Protein AF-A0A947R5R8-F1 (afdb_monomer)

Secondary structure (DSSP, 8-state):
--------S----------EEEE--SSTTTTTS-TTPEEEEE--SSPPP-TT-EEEEE-TTT--EEEEEEEEEETTEEEEE-TT-SSPPSS-B-GGGEEEEEEEEEETTEEEE---HHHHHHHHHHHHHHHHHHHHHHHHHHHHHHHHHTSTTHHHH-TT---EEEEEEEETTEEEEEEEETTEEEEEE-TT-SS-EE-TTGGGT--GGGSTT----

Structure (mmCIF, N/CA/C/O backbone):
data_AF-A0A947R5R8-F1
#
_entry.id   AF-A0A947R5R8-F1
#
loop_
_atom_site.group_PDB
_atom_site.id
_atom_site.type_symbol
_atom_site.label_atom_id
_atom_site.label_alt_id
_atom_site.label_comp_id
_atom_site.label_asym_id
_atom_site.label_entity_id
_atom_site.label_seq_id
_atom_site.pdbx_PDB_ins_code
_atom_site.Cartn_x
_atom_site.Cartn_y
_atom_site.Cartn_z
_atom_site.occupancy
_atom_site.B_iso_or_equiv
_atom_site.auth_seq_id
_atom_site.auth_comp_id
_atom_site.auth_asym_id
_atom_site.auth_atom_id
_atom_site.pdbx_PDB_model_num
ATOM 1 N N . MET A 1 1 ? 18.779 22.473 59.133 1.00 39.47 1 MET A N 1
ATOM 2 C CA . MET A 1 1 ? 18.239 21.284 58.443 1.00 39.47 1 MET A CA 1
ATOM 3 C C . MET A 1 1 ? 16.919 21.655 57.781 1.00 39.47 1 MET A C 1
ATOM 5 O O . MET A 1 1 ? 15.957 21.860 58.508 1.00 39.47 1 MET A O 1
ATOM 9 N N . PRO A 1 2 ? 16.877 21.815 56.447 1.00 35.62 2 PRO A N 1
ATOM 10 C CA . PRO A 1 2 ? 15.641 21.990 55.691 1.00 35.62 2 PRO A CA 1
ATOM 11 C C . PRO A 1 2 ? 15.306 20.754 54.829 1.00 35.62 2 PRO A C 1
ATOM 13 O O . PRO A 1 2 ? 16.112 20.302 54.019 1.00 35.62 2 PRO A O 1
ATOM 16 N N . SER A 1 3 ? 14.108 20.226 55.080 1.00 37.47 3 SER A N 1
ATOM 17 C CA . SER A 1 3 ? 13.148 19.551 54.187 1.00 37.47 3 SER A CA 1
ATOM 18 C C . SER A 1 3 ? 13.591 19.150 52.766 1.00 37.47 3 SER A C 1
ATOM 20 O O . SER A 1 3 ? 13.620 19.949 51.831 1.00 37.47 3 SER A O 1
ATOM 22 N N . ALA A 1 4 ? 13.791 17.842 52.590 1.00 45.88 4 ALA A N 1
ATOM 23 C CA . ALA A 1 4 ? 13.929 17.152 51.311 1.00 45.88 4 ALA A CA 1
ATOM 24 C C . ALA A 1 4 ? 12.550 16.809 50.708 1.00 45.88 4 ALA A C 1
ATOM 26 O O . ALA A 1 4 ? 12.197 15.644 50.585 1.00 45.88 4 ALA A O 1
ATOM 27 N N . ASP A 1 5 ? 11.778 17.830 50.331 1.00 47.09 5 ASP A N 1
ATOM 28 C CA . ASP A 1 5 ? 10.460 17.671 49.696 1.00 47.09 5 ASP A CA 1
ATOM 29 C C . ASP A 1 5 ? 10.394 18.483 48.397 1.00 47.09 5 ASP A C 1
ATOM 31 O O . ASP A 1 5 ? 9.736 19.518 48.292 1.00 47.09 5 ASP A O 1
ATOM 35 N N . LYS A 1 6 ? 11.162 18.056 47.385 1.00 45.41 6 LYS A N 1
ATOM 36 C CA . LYS A 1 6 ? 10.979 18.519 45.997 1.00 45.41 6 LYS A CA 1
ATOM 37 C C . LYS A 1 6 ? 11.735 17.660 44.985 1.00 45.41 6 LYS A C 1
ATOM 39 O O . LYS A 1 6 ? 12.651 18.125 44.320 1.00 45.41 6 LYS A O 1
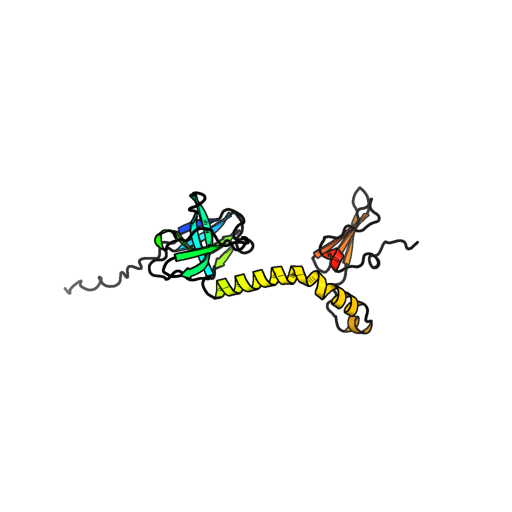ATOM 44 N N . LYS A 1 7 ? 11.359 16.390 44.848 1.00 39.59 7 LYS A N 1
ATOM 45 C CA . LYS A 1 7 ? 11.740 15.570 43.681 1.00 39.59 7 LYS A CA 1
ATOM 46 C C . LYS A 1 7 ? 10.727 14.446 43.454 1.00 39.59 7 LYS A C 1
ATOM 48 O O . LYS A 1 7 ? 11.064 13.274 43.438 1.00 39.59 7 LYS A O 1
ATOM 53 N N . MET A 1 8 ? 9.455 14.809 43.304 1.00 36.62 8 MET A N 1
ATOM 54 C CA . MET A 1 8 ? 8.412 13.844 42.945 1.00 36.62 8 MET A CA 1
ATOM 55 C C . MET A 1 8 ? 7.311 14.520 42.123 1.00 36.62 8 MET A C 1
ATOM 57 O O . MET A 1 8 ? 6.163 14.615 42.533 1.00 36.62 8 MET A O 1
ATOM 61 N N . SER A 1 9 ? 7.682 15.075 40.968 1.00 40.81 9 SER A N 1
ATOM 62 C CA . SER A 1 9 ? 6.718 15.573 39.978 1.00 40.81 9 SER A CA 1
ATOM 63 C C . SER A 1 9 ? 7.385 15.848 38.628 1.00 40.81 9 SER A C 1
ATOM 65 O O . SER A 1 9 ? 7.604 16.992 38.250 1.00 40.81 9 SER A O 1
ATOM 67 N N . SER A 1 10 ? 7.747 14.799 37.885 1.00 37.19 10 SER A N 1
ATOM 68 C CA . SER A 1 10 ? 7.799 14.842 36.406 1.00 37.19 10 SER A CA 1
ATOM 69 C C . SER A 1 10 ? 8.197 13.497 35.792 1.00 37.19 10 SER A C 1
ATOM 71 O O . SER A 1 10 ? 9.017 13.437 34.886 1.00 37.19 10 SER A O 1
ATOM 73 N N . GLU A 1 11 ? 7.575 12.400 36.219 1.00 36.12 11 GLU A N 1
ATOM 74 C CA . GLU A 1 11 ? 7.565 11.188 35.396 1.00 36.12 11 GLU A CA 1
ATOM 75 C C . GLU A 1 11 ? 6.230 11.155 34.649 1.00 36.12 11 GLU A C 1
ATOM 77 O O . GLU A 1 11 ? 5.241 10.553 35.066 1.00 36.12 11 GLU A O 1
ATOM 82 N N . LYS A 1 12 ? 6.166 11.933 33.561 1.00 36.31 12 LYS A N 1
ATOM 83 C CA . LYS A 1 12 ? 5.108 11.802 32.558 1.00 36.31 12 LYS A CA 1
ATOM 84 C C . LYS A 1 12 ? 5.242 10.401 31.964 1.00 36.31 12 LYS A C 1
ATOM 86 O O . LYS A 1 12 ? 6.106 10.163 31.128 1.00 36.31 12 LYS A O 1
ATOM 91 N N . GLN A 1 13 ? 4.387 9.486 32.411 1.00 36.16 13 GLN A N 1
ATOM 92 C CA . GLN A 1 13 ? 4.142 8.212 31.745 1.00 36.16 13 GLN A CA 1
ATOM 93 C C . GLN A 1 13 ? 3.583 8.482 30.345 1.00 36.16 13 GLN A C 1
ATOM 95 O O . GLN A 1 13 ? 2.373 8.602 30.147 1.00 36.16 13 GLN A O 1
ATOM 100 N N . ASP A 1 14 ? 4.476 8.572 29.368 1.00 43.03 14 ASP A N 1
ATOM 101 C CA . ASP A 1 14 ? 4.136 8.418 27.965 1.00 43.03 14 ASP A CA 1
ATOM 102 C C . ASP A 1 14 ? 3.821 6.928 27.770 1.00 43.03 14 ASP A C 1
ATOM 104 O O . ASP A 1 14 ? 4.712 6.085 27.654 1.00 43.03 14 ASP A O 1
ATOM 108 N N . LYS A 1 15 ? 2.535 6.560 27.838 1.00 42.81 15 LYS A N 1
ATOM 109 C CA . LYS A 1 15 ? 2.069 5.230 27.418 1.00 42.81 15 LYS A CA 1
ATOM 110 C C . LYS A 1 15 ? 2.231 5.154 25.901 1.00 42.81 15 LYS A C 1
ATOM 112 O O . LYS A 1 15 ? 1.267 5.322 25.157 1.00 42.81 15 LYS A O 1
ATOM 117 N N . GLY A 1 16 ? 3.475 4.963 25.466 1.00 48.16 16 GLY A N 1
ATOM 118 C CA . GLY A 1 16 ? 3.868 4.882 24.072 1.00 48.16 16 GLY A CA 1
ATOM 119 C C . GLY A 1 16 ? 3.024 3.838 23.355 1.00 48.16 16 GLY A C 1
ATOM 120 O O . GLY A 1 16 ? 2.909 2.695 23.799 1.00 48.16 16 GLY A O 1
ATOM 121 N N . LEU A 1 17 ? 2.393 4.262 22.263 1.00 61.84 17 LEU A N 1
ATOM 122 C CA . LEU A 1 17 ? 1.639 3.408 21.356 1.00 61.84 17 LEU A CA 1
ATOM 123 C C . LEU A 1 17 ? 2.537 2.217 20.976 1.00 61.84 17 LEU A C 1
ATOM 125 O O . LEU A 1 17 ? 3.559 2.413 20.317 1.00 61.84 17 LEU A O 1
ATOM 129 N N . GLN A 1 18 ? 2.218 1.005 21.444 1.00 75.69 18 GLN A N 1
ATOM 130 C CA . GLN A 1 18 ? 3.054 -0.163 21.159 1.00 75.69 18 GLN A CA 1
ATOM 131 C C . GLN A 1 18 ? 3.038 -0.444 19.656 1.00 75.69 18 GLN A C 1
ATOM 133 O O . GLN A 1 18 ? 2.041 -0.904 19.101 1.00 75.69 18 GLN A O 1
ATOM 138 N N . LYS A 1 19 ? 4.154 -0.128 19.002 1.00 85.88 19 LYS A N 1
ATOM 139 C CA . LYS A 1 19 ? 4.387 -0.383 17.584 1.00 85.88 19 LYS A CA 1
ATOM 140 C C . LYS A 1 19 ? 4.762 -1.847 17.411 1.00 85.88 19 LYS A C 1
ATOM 142 O O . LYS A 1 19 ? 5.639 -2.349 18.112 1.00 85.88 19 LYS A O 1
ATOM 147 N N . LYS A 1 20 ? 4.111 -2.527 16.471 1.00 92.62 20 LYS A N 1
ATOM 148 C CA . LYS A 1 20 ? 4.425 -3.913 16.112 1.00 92.62 20 LYS A CA 1
ATOM 149 C C . LYS A 1 20 ? 4.924 -3.959 14.677 1.00 92.62 20 LYS A C 1
ATOM 151 O O . LYS A 1 20 ? 4.371 -3.293 13.810 1.00 92.62 20 LYS A O 1
ATOM 156 N N . THR A 1 21 ? 5.937 -4.776 14.423 1.00 94.19 21 THR A N 1
ATOM 157 C CA . THR A 1 21 ? 6.416 -5.032 13.063 1.00 94.19 21 THR A CA 1
ATOM 158 C C . THR A 1 21 ? 5.832 -6.343 12.557 1.00 94.19 21 THR A C 1
ATOM 160 O O . THR A 1 21 ? 5.859 -7.351 13.263 1.00 94.19 21 THR A O 1
ATOM 163 N N . VAL A 1 22 ? 5.303 -6.340 11.336 1.00 94.56 22 VAL A N 1
ATOM 164 C CA . VAL A 1 22 ? 4.793 -7.534 10.652 1.00 94.56 22 VAL A CA 1
ATOM 165 C C . VAL A 1 22 ? 5.388 -7.638 9.253 1.00 94.56 22 VAL A C 1
ATOM 167 O O . VAL A 1 22 ? 5.657 -6.625 8.615 1.00 94.56 22 VAL A O 1
ATOM 170 N N . ILE A 1 23 ? 5.604 -8.861 8.773 1.00 95.00 23 ILE A N 1
ATOM 171 C CA . ILE A 1 23 ? 6.077 -9.105 7.406 1.00 95.00 23 ILE A CA 1
ATOM 172 C C . ILE A 1 23 ? 4.854 -9.260 6.512 1.00 95.00 23 ILE A C 1
ATOM 174 O O . ILE A 1 23 ? 4.005 -10.117 6.761 1.00 95.00 23 ILE A O 1
ATOM 178 N N . TYR A 1 24 ? 4.766 -8.431 5.481 1.00 93.38 24 TYR A N 1
ATOM 179 C CA . TYR A 1 24 ? 3.740 -8.541 4.461 1.00 93.38 24 TYR A CA 1
ATOM 180 C C . TYR A 1 24 ? 4.089 -9.651 3.469 1.00 93.38 24 TYR A C 1
ATOM 182 O O . TYR A 1 24 ? 5.241 -9.793 3.051 1.00 93.38 24 TYR A O 1
ATOM 190 N N . LYS A 1 25 ? 3.075 -10.437 3.100 1.00 92.19 25 LYS A N 1
ATOM 191 C CA . LYS A 1 25 ? 3.200 -11.537 2.148 1.00 92.19 25 LYS A CA 1
ATOM 192 C C . LYS A 1 25 ? 2.155 -11.416 1.046 1.00 92.19 25 LYS A C 1
ATOM 194 O O . LYS A 1 25 ? 0.977 -11.200 1.325 1.00 92.19 25 LYS A O 1
ATOM 199 N N . GLY A 1 26 ? 2.586 -11.613 -0.194 1.00 88.50 26 GLY A N 1
ATOM 200 C CA . GLY A 1 26 ? 1.717 -11.765 -1.358 1.00 88.50 26 GLY A CA 1
ATOM 201 C C . GLY A 1 26 ? 1.559 -10.523 -2.250 1.00 88.50 26 GLY A C 1
ATOM 202 O O . GLY A 1 26 ? 2.117 -9.456 -1.994 1.00 88.50 26 GLY A O 1
ATOM 203 N N . PRO A 1 27 ? 0.802 -10.645 -3.357 1.00 88.69 27 PRO A N 1
ATOM 204 C CA . PRO A 1 27 ? 0.713 -9.608 -4.387 1.00 88.69 27 PRO A CA 1
ATOM 205 C C . PRO A 1 27 ? -0.529 -8.704 -4.285 1.00 88.69 27 PRO A C 1
ATOM 207 O O . PRO A 1 27 ? -0.729 -7.871 -5.173 1.00 88.69 27 PRO A O 1
ATOM 210 N N . SER A 1 28 ? -1.394 -8.877 -3.277 1.00 88.56 28 SER A N 1
ATOM 211 C CA . SER A 1 28 ? -2.715 -8.222 -3.213 1.00 88.56 28 SER A CA 1
ATOM 212 C C . SER A 1 28 ? -2.640 -6.700 -3.095 1.00 88.56 28 SER A C 1
ATOM 214 O O . SER A 1 28 ? -3.551 -6.001 -3.531 1.00 88.56 28 SER A O 1
ATOM 216 N N . MET A 1 29 ? -1.536 -6.176 -2.569 1.00 90.06 29 MET A N 1
ATOM 217 C CA . MET A 1 29 ? -1.304 -4.748 -2.366 1.00 90.06 29 MET A CA 1
ATOM 218 C C . MET A 1 29 ? -0.315 -4.124 -3.368 1.00 90.06 29 MET A C 1
ATOM 220 O O . MET A 1 29 ? 0.159 -2.998 -3.179 1.00 90.06 29 MET A O 1
ATOM 224 N N . ASN A 1 30 ? -0.015 -4.827 -4.465 1.00 83.75 30 ASN A N 1
ATOM 225 C CA . ASN A 1 30 ? 0.726 -4.246 -5.584 1.00 83.75 30 ASN A CA 1
ATOM 226 C C . ASN A 1 30 ? -0.043 -3.054 -6.199 1.00 83.75 30 ASN A C 1
ATOM 228 O O . ASN A 1 30 ? -1.272 -3.072 -6.250 1.00 83.75 30 ASN A O 1
ATOM 232 N N . PRO A 1 31 ? 0.651 -2.024 -6.717 1.00 81.75 31 PRO A N 1
ATOM 233 C CA . PRO A 1 31 ? 2.111 -1.859 -6.789 1.00 81.75 31 PRO A CA 1
ATOM 234 C C . PRO A 1 31 ? 2.728 -1.169 -5.559 1.00 81.75 31 PRO A C 1
ATOM 236 O O . PRO A 1 31 ? 3.945 -0.987 -5.508 1.00 81.75 31 PRO A O 1
ATOM 239 N N . PHE A 1 32 ? 1.908 -0.708 -4.609 1.00 82.44 32 PHE A N 1
ATOM 240 C CA . PHE A 1 32 ? 2.364 0.138 -3.503 1.00 82.44 32 PHE A CA 1
ATOM 241 C C . PHE A 1 32 ? 3.204 -0.635 -2.485 1.00 82.44 32 PHE A C 1
ATOM 243 O O . PHE A 1 32 ? 4.116 -0.066 -1.878 1.00 82.44 32 PHE A O 1
ATOM 250 N N . PHE A 1 33 ? 2.932 -1.930 -2.356 1.00 88.62 33 PHE A N 1
ATOM 251 C CA . PHE A 1 33 ? 3.614 -2.846 -1.457 1.00 88.62 33 PHE A CA 1
ATOM 252 C C . PHE A 1 33 ? 4.062 -4.087 -2.223 1.00 88.62 33 PHE A C 1
ATOM 254 O O . PHE A 1 33 ? 3.381 -4.518 -3.149 1.00 88.62 33 PHE A O 1
ATOM 261 N N . GLN A 1 34 ? 5.224 -4.621 -1.862 1.00 87.88 34 GLN A N 1
ATOM 262 C CA . GLN A 1 34 ? 5.817 -5.810 -2.472 1.00 87.88 34 GLN A CA 1
ATOM 263 C C . GLN A 1 34 ? 5.992 -6.886 -1.417 1.00 87.88 34 GLN A C 1
ATOM 265 O O . GLN A 1 34 ? 6.089 -6.592 -0.228 1.00 87.88 34 GLN A O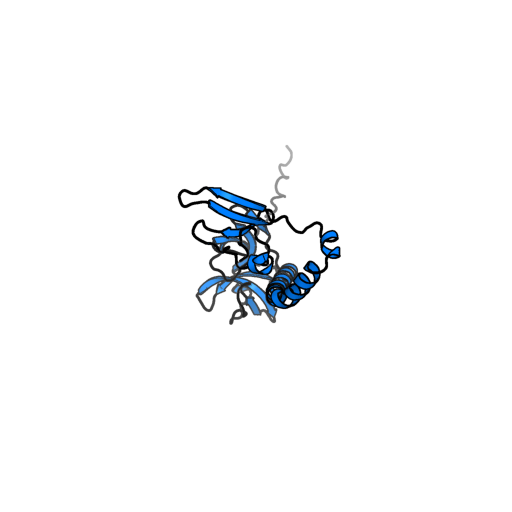 1
ATOM 270 N N . ASP A 1 35 ? 6.035 -8.129 -1.879 1.00 90.00 35 ASP A N 1
ATOM 271 C CA . ASP A 1 35 ? 6.276 -9.282 -1.025 1.00 90.00 35 ASP A CA 1
ATOM 272 C C . ASP A 1 35 ? 7.528 -9.081 -0.156 1.00 90.00 35 ASP A C 1
ATOM 274 O O . ASP A 1 35 ? 8.536 -8.544 -0.625 1.00 90.00 35 ASP A O 1
ATOM 278 N N . LEU A 1 36 ? 7.442 -9.501 1.108 1.00 92.31 36 LEU A N 1
ATOM 279 C CA . LEU A 1 36 ? 8.472 -9.338 2.142 1.00 92.31 36 LEU A CA 1
ATOM 280 C C . LEU A 1 36 ? 8.735 -7.893 2.608 1.00 92.31 36 LEU A C 1
ATOM 282 O O . LEU A 1 36 ? 9.724 -7.647 3.302 1.00 92.31 36 LEU A O 1
ATOM 286 N N . ASP A 1 37 ? 7.854 -6.939 2.298 1.00 93.31 37 ASP A N 1
ATOM 287 C CA . ASP A 1 37 ? 7.879 -5.628 2.955 1.00 93.31 37 ASP A CA 1
ATOM 288 C C . ASP A 1 37 ? 7.641 -5.768 4.470 1.00 93.31 37 ASP A C 1
ATOM 290 O O . ASP A 1 37 ? 6.778 -6.523 4.921 1.00 93.31 37 ASP A O 1
ATOM 294 N N . PHE A 1 38 ? 8.366 -4.985 5.271 1.00 95.50 38 PHE A N 1
ATOM 295 C CA . PHE A 1 38 ? 8.110 -4.884 6.709 1.00 95.50 38 PHE A CA 1
ATOM 296 C C . PHE A 1 38 ? 7.135 -3.745 6.978 1.00 95.50 38 PHE A C 1
ATOM 298 O O . PHE A 1 38 ? 7.403 -2.599 6.616 1.00 95.50 38 PHE A O 1
ATOM 305 N N . PHE A 1 39 ? 6.019 -4.042 7.629 1.00 95.94 39 PHE A N 1
ATOM 306 C CA . PHE A 1 39 ? 5.031 -3.055 8.043 1.00 95.94 39 PHE A CA 1
ATOM 307 C C . PHE A 1 39 ? 5.169 -2.764 9.523 1.00 95.94 39 PHE A C 1
ATOM 309 O O . PHE A 1 39 ? 5.128 -3.671 10.351 1.00 95.94 39 PHE A O 1
ATOM 316 N N . GLU A 1 40 ? 5.270 -1.484 9.850 1.00 95.19 40 GLU A N 1
ATOM 317 C CA . GLU A 1 40 ? 5.057 -1.004 11.205 1.00 95.19 40 GLU A CA 1
ATOM 318 C C . GLU A 1 40 ? 3.567 -0.716 11.369 1.00 95.19 40 GLU A C 1
ATOM 320 O O . GLU A 1 40 ? 3.003 0.126 10.658 1.00 95.19 40 GLU A O 1
ATOM 325 N N . ILE A 1 41 ? 2.934 -1.445 12.284 1.00 94.06 41 ILE A N 1
ATOM 326 C CA . ILE A 1 41 ? 1.523 -1.295 12.607 1.00 94.06 41 ILE A CA 1
ATOM 327 C C . ILE A 1 41 ? 1.336 -0.677 13.984 1.00 94.06 41 ILE A C 1
ATOM 329 O O . ILE A 1 41 ? 2.054 -0.995 14.937 1.00 94.06 41 ILE A O 1
ATOM 333 N N . ILE A 1 42 ? 0.325 0.180 14.079 1.00 91.81 42 ILE A N 1
ATOM 334 C CA . ILE A 1 42 ? -0.160 0.732 15.339 1.00 91.81 42 ILE A CA 1
ATOM 335 C C . ILE A 1 42 ? -1.590 0.244 15.601 1.00 91.81 42 ILE A C 1
ATOM 337 O O . ILE A 1 42 ? -2.414 0.243 14.680 1.00 91.81 42 ILE A O 1
ATOM 341 N N . PRO A 1 43 ? -1.919 -0.183 16.830 1.00 90.44 43 PRO A N 1
ATOM 342 C CA . PRO A 1 43 ? -3.299 -0.471 17.200 1.00 90.44 43 PRO A CA 1
ATOM 343 C C . PRO A 1 43 ? -4.164 0.792 17.114 1.00 90.44 43 PRO A C 1
ATOM 345 O O . PRO A 1 43 ? -3.705 1.887 17.449 1.00 90.44 43 PRO A O 1
ATOM 348 N N . TYR A 1 44 ? -5.437 0.643 16.738 1.00 84.31 44 TYR A N 1
ATOM 349 C CA . TYR A 1 44 ? -6.419 1.732 16.794 1.00 84.31 44 TYR A CA 1
ATOM 350 C C . TYR A 1 44 ? -6.848 1.987 18.249 1.00 84.31 44 TYR A C 1
ATOM 352 O O . TYR A 1 44 ? -7.944 1.640 18.681 1.00 84.31 44 TYR A O 1
ATOM 360 N N . ASN A 1 45 ? -5.968 2.600 19.039 1.00 69.38 45 ASN A N 1
ATOM 361 C CA . ASN A 1 45 ? -6.250 2.952 20.429 1.00 69.38 45 ASN A CA 1
ATOM 362 C C . ASN A 1 45 ? -6.939 4.323 20.493 1.00 69.38 45 ASN A C 1
ATOM 364 O O . ASN A 1 45 ? -6.306 5.314 20.849 1.00 69.38 45 ASN A O 1
ATOM 368 N N . ARG A 1 46 ? -8.248 4.350 20.187 1.00 63.78 46 ARG A N 1
ATOM 369 C CA . ARG A 1 46 ? -9.159 5.526 20.129 1.00 63.78 46 ARG A CA 1
ATOM 370 C C . ARG A 1 46 ? -9.190 6.296 18.807 1.00 63.78 46 ARG A C 1
ATOM 372 O O . ARG A 1 46 ? -10.056 7.152 18.642 1.00 63.78 46 ARG A O 1
ATOM 379 N N . GLU A 1 47 ? -8.303 5.997 17.865 1.00 74.88 47 GLU A N 1
ATOM 380 C CA . GLU A 1 47 ? -8.415 6.545 16.513 1.00 74.88 47 GLU A CA 1
ATOM 381 C C . GLU A 1 47 ? -9.574 5.895 15.753 1.00 74.88 47 GLU A C 1
ATOM 383 O O . GLU A 1 47 ? -9.830 4.695 15.870 1.00 74.88 47 GLU A O 1
ATOM 388 N N . THR A 1 48 ? -10.280 6.697 14.958 1.00 84.69 48 THR A N 1
ATOM 389 C CA . THR A 1 48 ? -11.327 6.188 14.073 1.00 84.69 48 THR A CA 1
ATOM 390 C C . THR A 1 48 ? -10.690 5.566 12.838 1.00 84.69 48 THR A C 1
ATOM 392 O O . THR A 1 48 ? -9.806 6.152 12.217 1.00 84.69 48 THR A O 1
ATOM 395 N N . ILE A 1 49 ? -11.144 4.369 12.469 1.00 91.19 49 ILE A N 1
ATOM 396 C CA . ILE A 1 49 ? -10.747 3.737 11.209 1.00 91.19 49 ILE A CA 1
ATOM 397 C C . ILE A 1 49 ? -11.372 4.532 10.068 1.00 91.19 49 ILE A C 1
ATOM 399 O O . ILE A 1 49 ? -12.582 4.774 10.063 1.00 91.19 49 ILE A O 1
ATOM 403 N N . GLN A 1 50 ? -10.552 4.937 9.102 1.00 91.38 50 GLN A N 1
ATOM 404 C CA . GLN A 1 50 ? -10.987 5.777 7.990 1.00 91.38 50 GLN A CA 1
ATOM 405 C C . GLN A 1 50 ? -10.816 5.066 6.653 1.00 91.38 50 GLN A C 1
ATOM 407 O O . GLN A 1 50 ? -9.915 4.249 6.460 1.00 91.38 50 GLN A O 1
ATOM 412 N N . ALA A 1 51 ? -11.672 5.415 5.692 1.00 90.81 51 ALA A N 1
ATOM 413 C CA . ALA A 1 51 ? -11.466 5.009 4.310 1.00 90.81 51 ALA A CA 1
ATOM 414 C C . ALA A 1 51 ? -10.122 5.558 3.797 1.00 90.81 51 ALA A C 1
ATOM 416 O O . ALA A 1 51 ? -9.790 6.718 4.024 1.00 90.81 51 ALA A O 1
ATOM 417 N N . GLY A 1 52 ? -9.358 4.711 3.112 1.00 88.94 52 GLY A N 1
ATOM 418 C CA . GLY A 1 52 ? -8.006 4.981 2.631 1.00 88.94 52 GLY A CA 1
ATOM 419 C C . GLY A 1 52 ? -6.893 4.425 3.515 1.00 88.94 52 GLY A C 1
ATOM 420 O O . GLY A 1 52 ? -5.779 4.254 3.013 1.00 88.94 52 GLY A O 1
ATOM 421 N N . ASP A 1 53 ? -7.179 4.098 4.779 1.00 92.88 53 ASP A N 1
ATOM 422 C CA . ASP A 1 53 ? -6.215 3.448 5.669 1.00 92.88 53 ASP A CA 1
ATOM 423 C C . ASP A 1 53 ? -5.826 2.062 5.146 1.00 92.88 53 ASP A C 1
ATOM 425 O O . ASP A 1 53 ? -6.650 1.345 4.581 1.00 92.88 53 ASP A O 1
ATOM 429 N N . VAL A 1 54 ? -4.565 1.673 5.343 1.00 94.62 54 VAL A N 1
ATOM 430 C CA . VAL A 1 54 ? -4.107 0.298 5.114 1.00 94.62 54 VAL A CA 1
ATOM 431 C C . VAL A 1 54 ? -4.093 -0.409 6.457 1.00 94.62 54 VAL A C 1
ATOM 433 O O . VAL A 1 54 ? -3.439 0.053 7.392 1.00 94.62 54 VAL A O 1
ATOM 436 N N . VAL A 1 55 ? -4.827 -1.511 6.554 1.00 95.38 55 VAL A N 1
ATOM 437 C CA . VAL A 1 55 ? -5.052 -2.226 7.811 1.00 95.38 55 VAL A CA 1
ATOM 438 C C . VAL A 1 55 ? -4.609 -3.671 7.694 1.00 95.38 55 VAL A C 1
ATOM 440 O O . VAL A 1 55 ? -4.727 -4.273 6.628 1.00 95.38 55 VAL A O 1
ATOM 443 N N . VAL A 1 56 ? -4.107 -4.214 8.800 1.00 95.69 56 VAL A N 1
ATOM 444 C CA . VAL A 1 56 ? -3.748 -5.628 8.932 1.00 95.69 56 VAL A CA 1
ATOM 445 C C . VAL A 1 56 ? -4.818 -6.333 9.753 1.00 95.69 56 VAL A C 1
ATOM 447 O O . VAL A 1 56 ? -5.206 -5.841 10.812 1.00 95.69 56 VAL A O 1
ATOM 450 N N . PHE A 1 57 ? -5.287 -7.476 9.271 1.00 95.12 57 PHE A N 1
ATOM 451 C CA . PHE A 1 57 ? -6.299 -8.305 9.924 1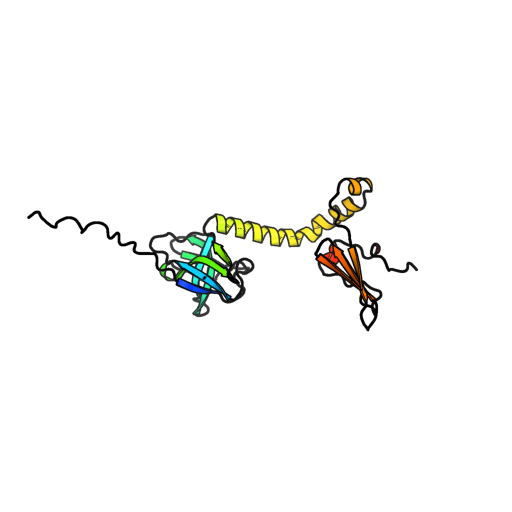.00 95.12 57 PHE A CA 1
ATOM 452 C C . PHE A 1 57 ? -6.112 -9.772 9.529 1.00 95.12 57 PHE A C 1
ATOM 454 O O . PHE A 1 57 ? -5.318 -10.091 8.645 1.00 95.12 57 PHE A O 1
ATOM 461 N N . VAL A 1 58 ? -6.837 -10.668 10.192 1.00 95.06 58 VAL A N 1
ATOM 462 C CA . VAL A 1 58 ? -6.903 -12.081 9.805 1.00 95.06 58 VAL A CA 1
ATOM 463 C C . VAL A 1 58 ? -8.099 -12.266 8.882 1.00 95.06 58 VAL A C 1
ATOM 465 O O . VAL A 1 58 ? -9.224 -11.941 9.256 1.00 95.06 58 VAL A O 1
ATOM 468 N N . SER A 1 59 ? -7.858 -12.737 7.662 1.00 93.19 59 SER A N 1
ATOM 469 C CA . SER A 1 59 ? -8.903 -12.966 6.666 1.00 93.19 59 SER A CA 1
ATOM 470 C C . SER A 1 59 ? -9.896 -14.021 7.171 1.00 93.19 59 SER A C 1
ATOM 472 O O . SER A 1 59 ? -9.475 -15.143 7.447 1.00 93.19 59 SER A O 1
ATOM 474 N N . PRO A 1 60 ? -11.205 -13.717 7.243 1.00 92.69 60 PRO A N 1
ATOM 475 C CA . PRO A 1 60 ? -12.213 -14.710 7.618 1.00 92.69 60 PRO A CA 1
ATOM 476 C C . PRO A 1 60 ? -12.310 -15.885 6.636 1.00 92.69 60 PRO A C 1
ATOM 478 O O . PRO A 1 60 ? -12.653 -16.989 7.043 1.00 92.69 60 PRO A O 1
ATOM 481 N N . ASP A 1 61 ? -11.994 -15.651 5.359 1.00 90.06 61 ASP A N 1
ATOM 482 C CA . ASP A 1 61 ? -12.113 -16.659 4.300 1.00 90.06 61 ASP A CA 1
ATOM 483 C C . ASP A 1 61 ? -10.944 -17.658 4.305 1.00 90.06 61 ASP A C 1
ATOM 485 O O . ASP A 1 61 ? -11.124 -18.820 3.949 1.00 90.06 61 ASP A O 1
ATOM 489 N N . THR A 1 62 ? -9.739 -17.211 4.677 1.00 89.94 62 THR A N 1
ATOM 490 C CA . THR A 1 62 ? -8.503 -18.016 4.561 1.00 89.94 62 THR A CA 1
ATOM 491 C C . THR A 1 62 ? -7.828 -18.312 5.897 1.00 89.94 62 THR A C 1
ATOM 493 O O . THR A 1 62 ? -7.045 -19.250 5.987 1.00 89.94 62 THR A O 1
ATOM 496 N N . GLY A 1 63 ? -8.109 -17.531 6.943 1.00 91.94 63 GLY A N 1
ATOM 497 C CA . GLY A 1 63 ? -7.388 -17.582 8.218 1.00 91.94 63 GLY A CA 1
ATOM 498 C C . GLY A 1 63 ? -5.997 -16.938 8.176 1.00 91.94 63 GLY A C 1
ATOM 499 O O . GLY A 1 63 ? -5.323 -16.879 9.204 1.00 91.94 63 GLY A O 1
ATOM 500 N N . ASP A 1 64 ? -5.571 -16.418 7.024 1.00 91.62 64 ASP A N 1
ATOM 501 C CA . ASP A 1 64 ? -4.258 -15.805 6.864 1.00 91.62 64 ASP A CA 1
ATOM 502 C C . ASP A 1 64 ? -4.248 -14.346 7.323 1.00 91.62 64 ASP A C 1
ATOM 504 O O . ASP A 1 64 ? -5.216 -13.596 7.158 1.00 91.62 64 ASP A O 1
ATOM 508 N N . GLN A 1 65 ? -3.108 -13.906 7.856 1.00 93.19 65 GLN A N 1
ATOM 509 C CA . GLN A 1 65 ? -2.880 -12.491 8.115 1.00 93.19 65 GLN A CA 1
ATOM 510 C C . GLN A 1 65 ? -2.697 -11.752 6.785 1.00 93.19 65 GLN A C 1
ATOM 512 O O . GLN A 1 65 ? -1.720 -11.966 6.067 1.00 93.19 65 GLN A O 1
ATOM 517 N N . VAL A 1 66 ? -3.603 -10.825 6.497 1.00 94.56 66 VAL A N 1
ATOM 518 C CA . VAL A 1 66 ? -3.622 -10.037 5.265 1.00 94.56 66 VAL A CA 1
ATOM 519 C C . VAL A 1 66 ? -3.578 -8.547 5.577 1.00 94.56 66 VAL A C 1
ATOM 521 O O . VAL A 1 66 ? -3.963 -8.097 6.658 1.00 94.56 66 VAL A O 1
ATOM 524 N N . ALA A 1 67 ? -3.095 -7.766 4.615 1.00 95.50 67 ALA A N 1
ATOM 525 C CA . ALA A 1 67 ? -3.120 -6.315 4.679 1.00 95.50 67 ALA A CA 1
ATOM 526 C C . ALA A 1 67 ? -3.894 -5.786 3.481 1.00 95.50 67 ALA A C 1
ATOM 528 O O . ALA A 1 67 ? -3.472 -6.048 2.363 1.00 95.50 67 ALA A O 1
ATOM 529 N N . HIS A 1 68 ? -4.977 -5.041 3.695 1.00 95.62 68 HIS A N 1
ATOM 530 C CA . HIS A 1 68 ? -5.774 -4.440 2.621 1.00 95.62 68 HIS A CA 1
ATOM 531 C C . HIS A 1 68 ? -6.133 -2.986 2.938 1.00 95.62 68 HIS A C 1
ATOM 533 O O . HIS A 1 68 ? -6.064 -2.538 4.085 1.00 95.62 68 HIS A O 1
ATOM 539 N N . ARG A 1 69 ? -6.523 -2.230 1.908 1.00 94.44 69 ARG A N 1
ATOM 540 C CA . ARG A 1 69 ? -6.973 -0.847 2.063 1.00 94.44 69 ARG A CA 1
ATOM 541 C C . ARG A 1 69 ? -8.449 -0.802 2.429 1.00 94.44 69 ARG A C 1
ATOM 543 O O . ARG A 1 69 ? -9.274 -1.458 1.796 1.00 94.44 69 ARG A O 1
ATOM 550 N N . VAL A 1 70 ? -8.800 0.010 3.418 1.00 94.50 70 VAL A N 1
ATOM 551 C CA . VAL A 1 70 ? -10.190 0.307 3.767 1.00 94.50 70 VAL A CA 1
ATOM 552 C C . VAL A 1 70 ? -10.804 1.137 2.646 1.00 94.50 70 VAL A C 1
ATOM 554 O O . VAL A 1 70 ? -10.359 2.247 2.371 1.00 94.50 70 VAL A O 1
ATOM 557 N N . ILE A 1 71 ? -11.845 0.622 2.001 1.00 92.81 71 ILE A N 1
ATOM 558 C CA . ILE A 1 71 ? -12.550 1.330 0.921 1.00 92.81 71 ILE A CA 1
ATOM 559 C C . ILE A 1 71 ? -13.803 2.049 1.418 1.00 92.81 71 ILE A C 1
ATOM 561 O O . ILE A 1 71 ? -14.228 3.033 0.821 1.00 92.81 71 ILE A O 1
ATOM 565 N N . SER A 1 72 ? -14.406 1.576 2.512 1.00 92.38 72 SER A N 1
ATOM 566 C CA . SER A 1 72 ? -15.548 2.242 3.135 1.00 92.38 72 SER A CA 1
ATOM 567 C C . SER A 1 72 ? -15.750 1.784 4.571 1.00 92.38 72 SER A C 1
ATOM 569 O O . SER A 1 72 ? -15.596 0.597 4.864 1.00 92.38 72 SER A O 1
ATOM 571 N N . VAL A 1 73 ? -16.213 2.701 5.416 1.00 92.75 73 VAL A N 1
ATOM 572 C CA . VAL A 1 73 ? -16.698 2.420 6.769 1.00 92.75 73 VAL A CA 1
ATOM 573 C C . VAL A 1 73 ? -18.161 2.860 6.831 1.00 92.75 73 VAL A C 1
ATOM 575 O O . VAL A 1 73 ? -18.459 4.021 6.555 1.00 92.75 73 VAL A O 1
ATOM 578 N N . LYS A 1 74 ? -19.087 1.937 7.112 1.00 91.81 74 LYS A N 1
ATOM 579 C CA . LYS A 1 74 ? -20.535 2.204 7.182 1.00 91.81 74 LYS A CA 1
ATOM 580 C C . LYS A 1 74 ? -21.158 1.429 8.335 1.00 91.81 74 LYS A C 1
ATOM 582 O O . LYS A 1 74 ? -21.004 0.214 8.393 1.00 91.81 74 LYS A O 1
ATOM 587 N N . ASN A 1 75 ? -21.894 2.112 9.213 1.00 88.56 75 ASN A N 1
ATOM 588 C CA . ASN A 1 75 ? -22.613 1.505 10.345 1.00 88.56 75 ASN A CA 1
ATOM 589 C C . ASN A 1 75 ? -21.725 0.575 11.203 1.00 88.56 75 ASN A C 1
ATOM 591 O O . ASN A 1 75 ? -22.147 -0.506 11.596 1.00 88.56 75 ASN A O 1
ATOM 595 N N . GLY A 1 76 ? -20.458 0.953 11.418 1.00 84.81 76 GLY A N 1
ATOM 596 C CA . GLY A 1 76 ? -19.469 0.133 12.135 1.00 84.81 76 GLY A CA 1
ATOM 597 C C . GLY A 1 76 ? -18.884 -1.044 11.339 1.00 84.81 76 GLY A C 1
ATOM 598 O O . GLY A 1 76 ? -17.932 -1.670 11.797 1.00 84.81 76 GLY A O 1
ATOM 599 N N . GLY A 1 77 ? -19.410 -1.323 10.145 1.00 93.69 77 GLY A N 1
ATOM 600 C CA . GLY A 1 77 ? -18.865 -2.292 9.204 1.00 93.69 77 GLY A CA 1
ATOM 601 C C . GLY A 1 77 ? -17.776 -1.685 8.324 1.00 93.69 77 GLY A C 1
ATOM 602 O O . GLY A 1 77 ? -17.918 -0.583 7.788 1.00 93.69 77 GLY A O 1
ATOM 603 N N . ILE A 1 78 ? -16.694 -2.429 8.149 1.00 95.50 78 ILE A N 1
ATOM 604 C CA . ILE A 1 78 ? -15.498 -2.017 7.426 1.00 95.50 78 ILE A CA 1
ATOM 605 C C . ILE A 1 78 ? -15.362 -2.921 6.209 1.00 95.50 78 ILE A C 1
ATOM 607 O O . ILE A 1 78 ? -15.345 -4.147 6.313 1.00 95.50 78 ILE A O 1
ATOM 611 N N . ARG A 1 79 ? -15.295 -2.302 5.032 1.00 95.50 79 ARG A N 1
ATOM 612 C CA . ARG A 1 79 ? -15.007 -2.997 3.778 1.00 95.50 79 ARG A CA 1
ATOM 613 C C . ARG A 1 79 ? -13.577 -2.703 3.377 1.00 95.50 79 ARG A C 1
ATOM 615 O O . ARG A 1 79 ? -13.176 -1.536 3.320 1.00 95.50 79 ARG A O 1
ATOM 622 N N . THR A 1 80 ? -12.851 -3.757 3.051 1.00 95.69 80 THR A N 1
ATOM 623 C CA . THR A 1 80 ? -11.462 -3.708 2.612 1.00 95.69 80 THR A CA 1
ATOM 624 C C . THR A 1 80 ? -11.324 -4.225 1.188 1.00 95.69 80 THR A C 1
ATOM 626 O O . THR A 1 80 ? -12.239 -4.837 0.627 1.00 95.69 80 THR A O 1
ATOM 629 N N . LYS A 1 81 ? -10.201 -3.888 0.565 1.00 93.94 81 LYS A N 1
ATOM 630 C CA . LYS A 1 81 ? -9.831 -4.349 -0.765 1.00 93.94 81 LYS A CA 1
ATOM 631 C C . LYS A 1 81 ? -8.313 -4.286 -0.929 1.00 93.94 81 LYS A C 1
ATOM 633 O O . LYS A 1 81 ? -7.698 -3.286 -0.556 1.00 93.94 81 LYS A O 1
ATOM 638 N N . GLY A 1 82 ? -7.719 -5.322 -1.516 1.00 91.69 82 GLY A N 1
ATOM 639 C CA . GLY A 1 82 ? -6.336 -5.265 -1.989 1.00 91.69 82 GLY A CA 1
ATOM 640 C C . GLY A 1 82 ? -6.185 -4.278 -3.149 1.00 91.69 82 GLY A C 1
ATOM 641 O O . GLY A 1 82 ? -6.996 -4.298 -4.076 1.00 91.69 82 GLY A O 1
ATOM 642 N N . ASP A 1 83 ? -5.155 -3.430 -3.134 1.00 87.69 83 ASP A N 1
ATOM 643 C CA . ASP A 1 83 ? -4.923 -2.425 -4.189 1.00 87.69 83 ASP A CA 1
ATOM 644 C C . ASP A 1 83 ? -4.793 -3.050 -5.599 1.00 87.69 83 ASP A C 1
ATOM 646 O O . ASP A 1 83 ? -5.143 -2.415 -6.597 1.00 87.69 83 ASP A O 1
ATOM 650 N N . ASN A 1 84 ? -4.352 -4.310 -5.676 1.00 86.94 84 ASN A N 1
ATOM 651 C CA . ASN A 1 84 ? -4.228 -5.097 -6.904 1.00 86.94 84 ASN A CA 1
ATOM 652 C C . ASN A 1 84 ? -5.465 -5.963 -7.213 1.00 86.94 84 ASN A C 1
ATOM 654 O O . ASN A 1 84 ? -5.563 -6.563 -8.284 1.00 86.94 84 ASN A O 1
ATOM 658 N N . ASN A 1 85 ? -6.417 -6.066 -6.285 1.00 86.25 85 ASN A N 1
ATOM 659 C CA . ASN A 1 85 ? -7.611 -6.880 -6.486 1.00 86.25 85 ASN A CA 1
ATOM 660 C C . ASN A 1 85 ? -8.611 -6.123 -7.373 1.00 86.25 85 ASN A C 1
ATOM 662 O O . ASN A 1 85 ? -8.707 -4.894 -7.348 1.00 86.25 85 ASN A O 1
ATOM 666 N N . ARG A 1 86 ? -9.398 -6.846 -8.175 1.00 82.62 86 ARG A N 1
ATOM 667 C CA . ARG A 1 86 ? -10.477 -6.231 -8.975 1.00 82.62 86 ARG A CA 1
ATOM 668 C C . ARG A 1 86 ? -11.685 -5.913 -8.110 1.00 82.62 86 ARG A C 1
ATOM 670 O O . ARG A 1 86 ? -12.205 -4.797 -8.145 1.00 82.62 86 ARG A O 1
ATOM 677 N N . GLU A 1 87 ? -12.068 -6.869 -7.285 1.00 87.69 87 GLU A N 1
ATOM 678 C CA . GLU A 1 87 ? -13.232 -6.785 -6.417 1.00 87.69 87 GLU A CA 1
ATOM 679 C C . GLU A 1 87 ? -12.824 -6.434 -4.987 1.00 87.69 87 GLU A C 1
ATOM 681 O O . GLU A 1 87 ? -11.659 -6.551 -4.606 1.00 87.69 87 GLU A O 1
ATOM 686 N N . LYS A 1 88 ? -13.790 -5.923 -4.224 1.00 91.56 88 LYS A N 1
ATOM 687 C CA . LYS A 1 88 ? -13.659 -5.744 -2.775 1.00 91.56 88 LYS A CA 1
ATOM 688 C C . LYS A 1 88 ? -13.746 -7.097 -2.079 1.00 91.56 88 LYS A C 1
ATOM 690 O O . LYS A 1 88 ? -14.323 -8.027 -2.635 1.00 91.56 88 LYS A O 1
ATOM 695 N N . ASP A 1 89 ? -13.261 -7.161 -0.849 1.00 92.44 89 ASP A N 1
ATOM 696 C CA . ASP A 1 89 ? -13.389 -8.373 -0.050 1.00 92.44 89 ASP A CA 1
ATOM 697 C C . ASP A 1 89 ? -14.880 -8.695 0.201 1.00 92.44 89 ASP A C 1
ATOM 699 O O . ASP A 1 89 ? -15.719 -7.800 0.392 1.00 92.44 89 ASP A O 1
ATOM 703 N N . SER A 1 90 ? -15.212 -9.986 0.156 1.00 92.31 90 SER A N 1
ATOM 704 C CA . SER A 1 90 ? -16.573 -10.535 0.282 1.00 92.31 90 SER A CA 1
ATOM 705 C C . SER A 1 90 ? -17.183 -10.242 1.663 1.00 92.31 90 SER A C 1
ATOM 707 O O . SER A 1 90 ? -18.374 -9.922 1.784 1.00 92.31 90 SER A O 1
ATOM 709 N N . PHE A 1 91 ? -16.346 -10.257 2.701 1.00 92.88 91 PHE A N 1
ATOM 710 C CA . PHE A 1 91 ? -16.705 -10.090 4.104 1.00 92.88 91 PHE A CA 1
ATOM 711 C C . PHE A 1 91 ? -16.756 -8.620 4.561 1.00 92.88 91 PHE A C 1
ATOM 713 O O . PHE A 1 91 ? -16.335 -7.683 3.872 1.00 92.88 91 PHE A O 1
ATOM 720 N N . VAL A 1 92 ? -17.349 -8.413 5.738 1.00 95.00 92 VAL A N 1
ATOM 721 C CA . VAL A 1 92 ? -17.386 -7.133 6.458 1.00 95.00 92 VAL A CA 1
ATOM 722 C C . VAL A 1 92 ? -16.623 -7.324 7.755 1.00 95.00 92 VAL A C 1
ATOM 724 O O . VAL A 1 92 ? -17.007 -8.166 8.560 1.00 95.00 92 VAL A O 1
ATOM 727 N N . LEU A 1 93 ? -15.587 -6.522 7.968 1.00 95.00 93 LEU A N 1
ATOM 728 C CA . LEU A 1 93 ? -14.834 -6.518 9.218 1.00 95.00 93 LEU A CA 1
ATOM 729 C C . LEU A 1 93 ? -15.464 -5.550 10.219 1.00 95.00 93 LEU A C 1
ATOM 731 O O . LEU A 1 93 ? -16.079 -4.547 9.845 1.00 95.00 93 LEU A O 1
ATOM 735 N N . ARG A 1 94 ? -15.272 -5.825 11.501 1.00 93.75 94 ARG A N 1
ATOM 736 C CA . ARG A 1 94 ? -15.515 -4.904 12.610 1.00 93.75 94 ARG A CA 1
ATOM 737 C C . ARG A 1 94 ? -14.182 -4.335 13.087 1.00 93.75 94 ARG A C 1
ATOM 739 O O . ARG A 1 94 ? -13.118 -4.874 12.803 1.00 93.75 94 ARG A O 1
ATOM 746 N N . ALA A 1 95 ? -14.236 -3.258 13.867 1.00 91.44 95 ALA A N 1
ATOM 747 C CA . ALA A 1 95 ? -13.029 -2.647 14.430 1.00 91.44 95 ALA A CA 1
ATOM 748 C C . ALA A 1 95 ? -12.190 -3.635 15.266 1.00 91.44 95 ALA A C 1
ATOM 750 O O . ALA A 1 95 ? -10.969 -3.545 15.262 1.00 91.44 95 ALA A O 1
ATOM 751 N N . MET A 1 96 ? -12.841 -4.594 15.934 1.00 90.69 96 MET A N 1
ATOM 752 C CA . MET A 1 96 ? -12.175 -5.630 16.733 1.00 90.69 96 MET A CA 1
ATOM 753 C C . MET A 1 96 ? -11.388 -6.649 15.896 1.00 90.69 96 MET A C 1
ATOM 755 O O . MET A 1 96 ? -10.469 -7.270 16.416 1.00 90.69 96 MET A O 1
ATOM 759 N N . ASP A 1 97 ? -11.726 -6.804 14.613 1.00 92.94 97 ASP A N 1
ATOM 760 C CA . ASP A 1 97 ? -11.073 -7.766 13.718 1.00 92.94 97 ASP A CA 1
ATOM 761 C C . ASP A 1 97 ? -9.759 -7.203 13.145 1.00 92.94 97 ASP A C 1
ATOM 763 O O . ASP A 1 97 ? -8.974 -7.919 12.522 1.00 92.94 97 ASP A O 1
ATOM 767 N N . ILE A 1 98 ? -9.509 -5.904 13.344 1.00 94.12 98 ILE A N 1
ATOM 768 C CA . ILE A 1 98 ? -8.335 -5.204 12.833 1.00 94.12 98 ILE A CA 1
ATOM 769 C C . ILE A 1 98 ? -7.220 -5.239 13.872 1.00 94.12 98 ILE A C 1
ATOM 771 O O . ILE A 1 98 ? -7.332 -4.670 14.955 1.00 94.12 98 ILE A O 1
ATOM 775 N N . ALA A 1 99 ? -6.093 -5.840 13.497 1.00 92.81 99 ALA A N 1
ATOM 776 C CA . ALA A 1 99 ? -4.897 -5.883 14.329 1.00 92.81 99 ALA A CA 1
ATOM 777 C C . ALA A 1 99 ? -4.217 -4.507 14.439 1.00 92.81 99 ALA A C 1
ATOM 779 O O . ALA A 1 99 ? -3.646 -4.176 15.477 1.00 92.81 99 ALA A O 1
ATOM 780 N N . GLY A 1 100 ? -4.265 -3.700 13.375 1.00 93.00 100 GLY A N 1
ATOM 781 C CA . GLY A 1 100 ? -3.739 -2.338 13.401 1.00 93.00 100 GLY A CA 1
ATOM 782 C C . GLY A 1 100 ? -3.665 -1.655 12.039 1.00 93.00 100 GLY A C 1
ATOM 783 O O . GLY A 1 100 ? -3.884 -2.269 10.991 1.00 93.00 100 GLY A O 1
ATOM 784 N N . LYS A 1 101 ? -3.327 -0.365 12.075 1.00 94.56 101 LYS A N 1
ATOM 785 C CA . LYS A 1 101 ? -3.056 0.490 10.916 1.00 94.56 101 LYS A CA 1
ATOM 786 C C . LYS A 1 101 ? -1.589 0.416 10.532 1.00 94.56 101 LYS A C 1
ATOM 788 O O . LYS A 1 101 ? -0.732 0.609 11.389 1.00 94.56 101 LYS A O 1
ATOM 793 N N . VAL A 1 102 ? -1.299 0.232 9.250 1.00 94.25 102 VAL A N 1
ATOM 794 C CA . VAL A 1 102 ? 0.059 0.353 8.711 1.00 94.25 102 VAL A CA 1
ATOM 795 C C . VAL A 1 102 ? 0.428 1.831 8.613 1.00 94.25 102 VAL A C 1
ATOM 797 O O . VAL A 1 102 ? -0.217 2.587 7.887 1.00 94.25 102 VAL A O 1
ATOM 800 N N . VAL A 1 103 ? 1.475 2.239 9.329 1.00 92.81 103 VAL A N 1
ATOM 801 C CA . VAL A 1 103 ? 1.968 3.630 9.349 1.00 92.81 103 VAL A CA 1
ATOM 802 C C . VAL A 1 103 ? 3.284 3.805 8.611 1.00 92.81 103 VAL A C 1
ATOM 804 O O . VAL A 1 103 ? 3.506 4.846 7.991 1.00 92.81 103 VAL A O 1
ATOM 807 N N . PHE A 1 104 ? 4.129 2.776 8.609 1.00 93.25 104 PHE A N 1
ATOM 808 C CA . PHE A 1 104 ? 5.375 2.763 7.857 1.00 93.25 104 PHE A CA 1
ATOM 809 C C . PHE A 1 104 ? 5.552 1.437 7.135 1.00 93.25 104 PHE A C 1
ATOM 811 O O . PHE A 1 104 ? 5.121 0.384 7.607 1.00 93.25 104 PHE A O 1
ATOM 818 N N . ARG A 1 105 ? 6.220 1.510 5.986 1.00 94.00 105 ARG A N 1
ATOM 819 C CA . ARG A 1 105 ? 6.730 0.351 5.258 1.00 94.00 105 ARG A CA 1
ATOM 820 C C . ARG A 1 105 ? 8.242 0.459 5.147 1.00 94.00 105 ARG A C 1
ATOM 822 O O . ARG A 1 105 ? 8.742 1.541 4.837 1.00 94.00 105 ARG A O 1
ATOM 829 N N . THR A 1 106 ? 8.942 -0.653 5.302 1.00 93.88 106 THR A N 1
ATOM 830 C CA . THR A 1 106 ? 10.392 -0.728 5.125 1.00 93.88 106 THR A CA 1
ATOM 831 C C . THR A 1 106 ? 10.734 -1.781 4.082 1.00 93.88 106 THR A C 1
ATOM 833 O O . THR A 1 106 ? 10.324 -2.934 4.200 1.00 93.88 106 THR A O 1
ATOM 836 N N . ARG A 1 107 ? 11.519 -1.382 3.075 1.00 92.19 107 ARG A N 1
ATOM 837 C CA . ARG A 1 107 ? 12.044 -2.259 2.020 1.00 92.19 107 ARG A CA 1
ATOM 838 C C . ARG A 1 107 ? 13.512 -1.952 1.778 1.00 92.19 107 ARG A C 1
ATOM 840 O O . ARG A 1 107 ? 13.842 -0.802 1.503 1.00 92.19 107 ARG A O 1
ATOM 847 N N . MET A 1 108 ? 14.383 -2.962 1.834 1.00 87.56 108 MET A N 1
ATOM 848 C CA . MET A 1 108 ? 15.825 -2.808 1.561 1.00 87.56 108 MET A CA 1
ATOM 849 C C . MET A 1 108 ? 16.438 -1.593 2.297 1.00 87.56 108 MET A C 1
ATOM 851 O O . MET A 1 108 ? 17.080 -0.744 1.682 1.00 87.56 108 MET A O 1
ATOM 855 N N . ASN A 1 109 ? 16.168 -1.471 3.602 1.00 86.69 109 ASN A N 1
ATOM 856 C CA . ASN A 1 109 ? 16.585 -0.357 4.474 1.00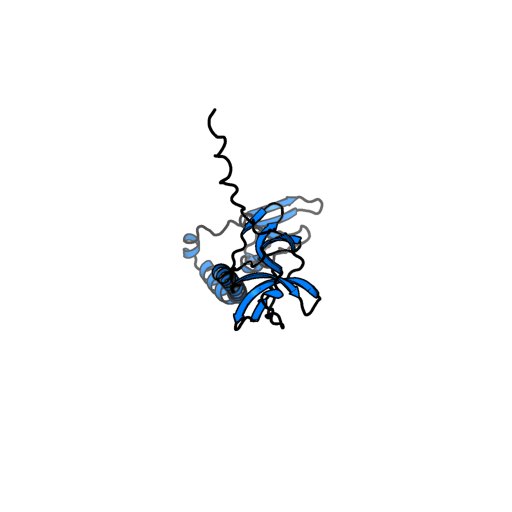 86.69 109 ASN A CA 1
ATOM 857 C C . ASN A 1 109 ? 16.011 1.034 4.139 1.00 86.69 109 ASN A C 1
ATOM 859 O O . ASN A 1 109 ? 16.457 2.031 4.703 1.00 86.69 109 ASN A O 1
ATOM 863 N N . LYS A 1 110 ? 15.010 1.135 3.258 1.00 89.06 110 LYS A N 1
ATOM 864 C CA . LYS A 1 110 ? 14.273 2.379 3.006 1.00 89.06 110 LYS A CA 1
ATOM 865 C C . LYS A 1 110 ? 12.914 2.327 3.681 1.00 89.06 110 LYS A C 1
ATOM 867 O O . LYS A 1 110 ? 12.082 1.498 3.313 1.00 89.06 110 LYS A O 1
ATOM 872 N N . THR A 1 111 ? 12.688 3.244 4.615 1.00 91.12 111 THR A N 1
ATOM 873 C CA . THR A 1 111 ? 11.402 3.416 5.293 1.00 91.12 111 THR A CA 1
ATOM 874 C C . THR A 1 111 ? 10.602 4.525 4.620 1.00 91.12 111 THR A C 1
ATOM 876 O O . THR A 1 111 ? 11.116 5.615 4.375 1.00 91.12 111 THR A O 1
ATOM 879 N N . CYS A 1 112 ? 9.339 4.259 4.306 1.00 89.38 112 CYS A N 1
ATOM 880 C CA . CYS A 1 112 ? 8.410 5.247 3.771 1.00 89.38 112 CYS A CA 1
ATOM 881 C C . CYS A 1 112 ? 7.148 5.287 4.628 1.00 89.38 112 CYS A C 1
ATOM 883 O O . CYS A 1 112 ? 6.637 4.242 5.036 1.00 89.38 112 CYS A O 1
ATOM 885 N N . GLN A 1 113 ? 6.624 6.488 4.856 1.00 90.06 113 GLN A N 1
ATOM 886 C CA . GLN A 1 113 ? 5.339 6.654 5.520 1.00 90.06 113 GLN A CA 1
ATOM 887 C C . GLN A 1 113 ? 4.211 6.152 4.615 1.00 90.06 113 GLN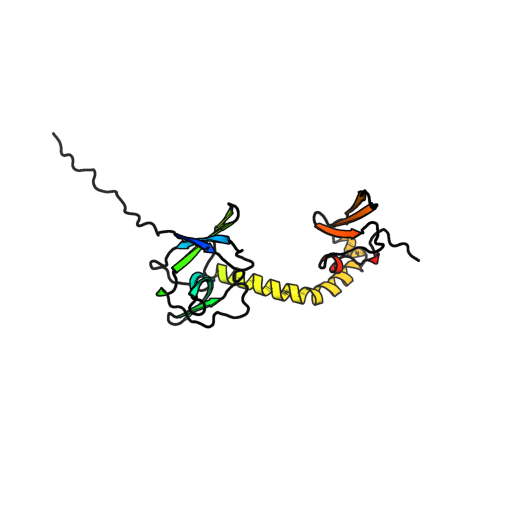 A C 1
ATOM 889 O O . GLN A 1 113 ? 4.193 6.397 3.405 1.00 90.06 113 GLN A O 1
ATOM 894 N N . VAL A 1 114 ? 3.271 5.426 5.210 1.00 87.88 114 VAL A N 1
ATOM 895 C CA . VAL A 1 114 ? 2.058 4.966 4.542 1.00 87.88 114 VAL A CA 1
ATOM 896 C C . VAL A 1 114 ? 0.946 5.949 4.872 1.00 87.88 114 VAL A C 1
ATOM 898 O O . VAL A 1 114 ? 0.490 6.047 6.008 1.00 87.88 114 VAL A O 1
ATOM 901 N N . HIS A 1 115 ? 0.519 6.702 3.863 1.00 80.31 115 HIS A N 1
ATOM 902 C CA . HIS A 1 115 ? -0.580 7.646 4.015 1.00 80.31 115 HIS A CA 1
ATOM 903 C C . HIS A 1 115 ? -1.922 6.904 3.987 1.00 80.31 115 HIS A C 1
ATOM 905 O O . HIS A 1 115 ? -2.213 6.147 3.056 1.00 80.31 115 HIS A O 1
ATOM 911 N N . GLY A 1 116 ? -2.724 7.135 5.026 1.00 76.62 116 GLY A N 1
ATOM 912 C CA . GLY A 1 116 ? -4.119 6.710 5.117 1.00 76.62 116 GLY A CA 1
ATOM 913 C C . GLY A 1 116 ? -5.097 7.817 4.710 1.00 76.62 116 GLY A C 1
ATOM 914 O O . GLY A 1 116 ? -4.698 8.849 4.161 1.00 76.62 116 GLY A O 1
ATOM 915 N N . GLY A 1 117 ? -6.384 7.617 4.989 1.00 73.94 117 GLY A N 1
ATOM 916 C CA . GLY A 1 117 ? -7.414 8.641 4.773 1.00 73.94 117 GLY A CA 1
ATOM 917 C C . GLY A 1 117 ? -7.598 9.096 3.312 1.00 73.94 117 GLY A C 1
ATOM 918 O O . GLY A 1 117 ? -7.291 8.383 2.352 1.00 73.94 117 GLY A O 1
AT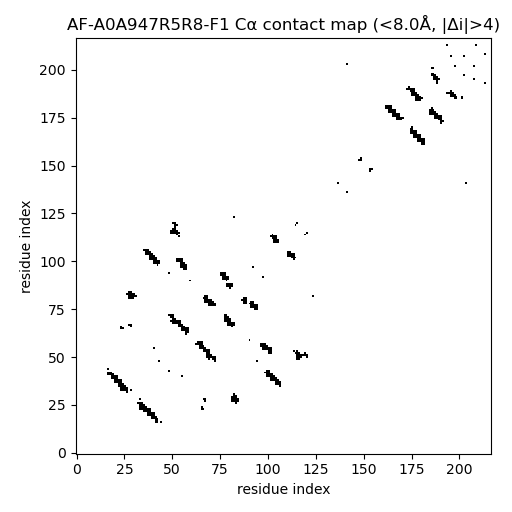OM 919 N N . ALA A 1 118 ? -8.063 10.338 3.129 1.00 66.19 118 ALA A N 1
ATOM 920 C CA . ALA A 1 118 ? -8.343 10.930 1.814 1.00 66.19 118 ALA A CA 1
ATOM 921 C C . ALA A 1 118 ? -7.121 10.969 0.874 1.00 66.19 118 ALA A C 1
ATOM 923 O O . ALA A 1 118 ? -7.272 10.793 -0.334 1.00 66.19 118 ALA A O 1
ATOM 924 N N . GLN A 1 119 ? -5.907 11.137 1.412 1.00 62.34 119 GLN A N 1
ATOM 925 C CA . GLN A 1 119 ? -4.667 11.092 0.627 1.00 62.34 119 GLN A CA 1
ATOM 926 C C . GLN A 1 119 ? -4.395 9.683 0.078 1.00 62.34 119 GLN A C 1
ATOM 928 O O . GLN A 1 119 ? -4.019 9.535 -1.086 1.00 62.34 119 GLN A O 1
ATOM 933 N N . GLY A 1 120 ? -4.651 8.645 0.883 1.00 61.66 120 GLY A N 1
ATOM 934 C CA . GLY A 1 120 ? -4.582 7.249 0.445 1.00 61.66 120 GLY A CA 1
ATOM 935 C C . GLY A 1 120 ? -5.612 6.925 -0.642 1.00 61.66 120 GLY A C 1
ATOM 936 O O . GLY A 1 120 ? -5.282 6.260 -1.625 1.00 61.66 120 GLY A O 1
ATOM 937 N N . ILE A 1 121 ? -6.833 7.461 -0.522 1.00 65.56 121 ILE A N 1
ATOM 938 C CA . ILE A 1 121 ? -7.875 7.346 -1.558 1.00 65.56 121 ILE A CA 1
ATOM 939 C C . ILE A 1 121 ? -7.456 8.068 -2.842 1.00 65.56 121 ILE A C 1
ATOM 941 O O . ILE A 1 121 ? -7.614 7.512 -3.926 1.00 65.56 121 ILE A O 1
ATOM 945 N N . PHE A 1 122 ? -6.920 9.285 -2.745 1.00 68.88 122 PHE A N 1
ATOM 946 C CA . PHE A 1 122 ? -6.517 10.088 -3.900 1.00 68.88 122 PHE A CA 1
ATOM 947 C C . PHE A 1 122 ? -5.407 9.412 -4.709 1.00 68.88 122 PHE A C 1
ATOM 949 O O . PHE A 1 122 ? -5.544 9.248 -5.920 1.00 68.88 122 PHE A O 1
ATOM 956 N N . LEU A 1 123 ? -4.355 8.927 -4.042 1.00 61.44 123 LEU A N 1
ATOM 957 C CA . LEU A 1 123 ? -3.268 8.190 -4.695 1.00 61.44 123 LEU A CA 1
ATOM 958 C C . LEU A 1 123 ? -3.758 6.886 -5.338 1.00 61.44 123 LEU A C 1
ATOM 960 O O . LEU A 1 123 ? -3.409 6.602 -6.485 1.00 61.44 123 LEU A O 1
ATOM 964 N N . HIS A 1 124 ? -4.604 6.123 -4.637 1.00 62.75 124 HIS A N 1
ATOM 965 C CA . HIS A 1 124 ? -5.225 4.918 -5.189 1.00 62.75 124 HIS A CA 1
ATOM 966 C C . HIS A 1 124 ? -6.083 5.247 -6.424 1.00 62.75 124 HIS A C 1
ATOM 968 O O . HIS A 1 124 ? -5.975 4.583 -7.452 1.00 62.75 124 HIS A O 1
ATOM 974 N N . THR A 1 125 ? -6.892 6.305 -6.361 1.00 64.06 125 THR A N 1
ATOM 975 C CA . THR A 1 125 ? -7.784 6.717 -7.455 1.00 64.06 125 THR A CA 1
ATOM 976 C C . THR A 1 125 ? -6.992 7.193 -8.669 1.00 64.06 125 THR A C 1
ATOM 978 O O . THR A 1 125 ? -7.289 6.773 -9.787 1.00 64.06 125 THR A O 1
ATOM 981 N N . ILE A 1 126 ? -5.943 7.998 -8.471 1.00 68.31 126 ILE A N 1
ATOM 982 C CA . ILE A 1 126 ? -5.046 8.429 -9.553 1.00 68.31 126 ILE A CA 1
ATOM 983 C C . ILE A 1 126 ? -4.393 7.224 -10.219 1.00 68.31 126 ILE A C 1
ATOM 985 O O . ILE A 1 126 ? -4.377 7.150 -11.445 1.00 68.31 126 ILE A O 1
ATOM 989 N N . TRP A 1 127 ? -3.882 6.270 -9.440 1.00 64.19 127 TRP A N 1
ATOM 990 C CA . TRP A 1 127 ? -3.221 5.091 -9.992 1.00 64.19 127 TRP A CA 1
ATOM 991 C C . TRP A 1 127 ? -4.178 4.206 -10.798 1.00 64.19 127 TRP A C 1
ATOM 993 O O . TRP A 1 127 ? -3.868 3.848 -11.933 1.00 64.19 127 TRP A O 1
ATOM 1003 N N . GLN A 1 128 ? -5.364 3.907 -10.256 1.00 62.34 128 GLN A N 1
ATOM 1004 C CA . GLN A 1 128 ? -6.395 3.140 -10.967 1.00 62.34 128 GLN A CA 1
ATOM 1005 C C . GLN A 1 128 ? -6.803 3.844 -12.269 1.00 62.34 128 GLN A C 1
ATOM 1007 O O . GLN A 1 128 ? -6.879 3.219 -13.327 1.00 62.34 128 GLN A O 1
ATOM 1012 N N . THR A 1 129 ? -6.977 5.166 -12.217 1.00 58.56 129 THR A N 1
ATOM 1013 C CA . THR A 1 129 ? -7.302 5.978 -13.397 1.00 58.56 129 THR A CA 1
ATOM 1014 C C . THR A 1 129 ? -6.156 5.959 -14.413 1.00 58.56 129 THR A C 1
ATOM 1016 O O . THR A 1 129 ? -6.397 5.790 -15.605 1.00 58.56 129 THR A O 1
ATOM 1019 N N . TRP A 1 130 ? -4.899 6.052 -13.971 1.00 67.44 130 TRP A N 1
ATOM 1020 C CA . TRP A 1 130 ? -3.720 5.998 -14.840 1.00 67.44 130 TRP A CA 1
ATOM 1021 C C . TRP A 1 130 ? -3.523 4.625 -15.495 1.00 67.44 130 TRP A C 1
ATOM 1023 O O . TRP A 1 130 ? -3.160 4.557 -16.668 1.00 67.44 130 TRP A O 1
ATOM 1033 N N . LEU A 1 131 ? -3.810 3.518 -14.803 1.00 59.59 131 LEU A N 1
ATOM 1034 C CA . LEU A 1 131 ? -3.778 2.175 -15.396 1.00 59.59 131 LEU A CA 1
ATOM 1035 C C . LEU A 1 131 ? -4.845 1.992 -16.489 1.00 59.59 131 LEU A C 1
ATOM 1037 O O . LEU A 1 131 ? -4.546 1.453 -17.554 1.00 59.59 131 LEU A O 1
ATOM 1041 N N . VAL A 1 132 ? -6.065 2.493 -16.273 1.00 59.03 132 VAL A N 1
ATOM 1042 C CA . VAL A 1 132 ? -7.133 2.476 -17.291 1.00 59.03 132 VAL A CA 1
ATOM 1043 C C . VAL A 1 132 ? -6.772 3.379 -18.478 1.00 59.03 132 VAL A C 1
ATOM 1045 O O . VAL A 1 132 ? -6.827 2.949 -19.634 1.00 59.03 132 VAL A O 1
ATOM 1048 N N . LEU A 1 133 ? -6.320 4.607 -18.206 1.00 55.97 133 LEU A N 1
ATOM 1049 C CA . LEU A 1 133 ? -5.933 5.576 -19.232 1.00 55.97 133 LEU A CA 1
ATOM 1050 C C . LEU A 1 133 ? -4.680 5.161 -20.006 1.00 55.97 133 LEU A C 1
ATOM 1052 O O . LEU A 1 133 ? -4.614 5.408 -21.202 1.00 55.97 133 LEU A O 1
ATOM 1056 N N . SER A 1 134 ? -3.696 4.506 -19.388 1.00 55.50 134 SER A N 1
ATOM 1057 C CA . SER A 1 134 ? -2.519 3.976 -20.096 1.00 55.50 134 SER A CA 1
ATOM 1058 C C . SER A 1 134 ? -2.865 2.764 -20.971 1.00 55.50 134 SER A C 1
ATOM 1060 O O . SER A 1 134 ? -2.268 2.585 -22.036 1.00 55.50 134 SER A O 1
ATOM 1062 N N . GLY A 1 135 ? -3.883 1.983 -20.590 1.00 55.84 135 GLY A N 1
ATOM 1063 C CA . GLY A 1 135 ? -4.492 0.960 -21.443 1.00 55.84 135 GLY A CA 1
ATOM 1064 C C . GLY A 1 135 ? -5.162 1.551 -22.691 1.00 55.84 135 GLY A C 1
ATOM 1065 O O . GLY A 1 135 ? -4.919 1.075 -23.801 1.00 55.84 135 GLY A O 1
ATOM 1066 N N . MET A 1 136 ? -5.936 2.631 -22.526 1.00 47.72 136 MET A N 1
ATOM 1067 C CA . MET A 1 136 ? -6.618 3.354 -23.618 1.00 47.72 136 MET A CA 1
ATOM 1068 C C . MET A 1 136 ? -5.700 4.303 -24.409 1.00 47.72 136 MET A C 1
ATOM 1070 O O . MET A 1 136 ? -5.953 4.595 -25.579 1.00 47.72 136 MET A O 1
ATOM 1074 N N . GLY A 1 137 ? -4.594 4.749 -23.812 1.00 49.66 137 GLY A N 1
ATOM 1075 C CA . GLY A 1 137 ? -3.614 5.656 -24.409 1.00 49.66 137 GLY A CA 1
ATOM 1076 C C . GLY A 1 137 ? -2.967 5.080 -25.667 1.00 49.66 137 GLY A C 1
ATOM 1077 O O . GLY A 1 137 ? -2.572 5.832 -26.552 1.00 49.66 137 GLY A O 1
ATOM 1078 N N . ARG A 1 138 ? -2.965 3.749 -25.828 1.00 45.62 138 ARG A N 1
ATOM 1079 C CA . ARG A 1 138 ? -2.555 3.078 -27.075 1.00 45.62 138 ARG A CA 1
ATOM 1080 C C . ARG A 1 138 ? -3.387 3.484 -28.295 1.00 45.62 138 ARG A C 1
ATOM 1082 O O . ARG A 1 138 ? -2.860 3.433 -29.402 1.00 45.62 138 ARG A O 1
ATOM 1089 N N . PHE A 1 139 ? -4.649 3.866 -28.104 1.00 49.44 139 PHE A N 1
ATOM 1090 C CA . PHE A 1 139 ? -5.577 4.206 -29.187 1.00 49.44 139 PHE A CA 1
ATOM 1091 C C . PHE A 1 139 ? -5.602 5.708 -29.492 1.00 49.44 139 PHE A C 1
ATOM 1093 O O . PHE A 1 139 ? -5.657 6.092 -30.654 1.00 49.44 139 PHE A O 1
ATOM 1100 N N . LEU A 1 140 ? -5.502 6.553 -28.461 1.00 53.03 140 LEU A N 1
ATOM 1101 C CA . LEU A 1 140 ? -5.552 8.015 -28.598 1.00 53.03 140 LEU A CA 1
ATOM 1102 C C . LEU A 1 140 ? -4.184 8.640 -28.910 1.00 53.03 140 LEU A C 1
ATOM 1104 O O . LEU A 1 140 ? -4.092 9.503 -29.780 1.00 53.03 140 LEU A O 1
ATOM 1108 N N . PHE A 1 141 ? -3.102 8.188 -28.263 1.00 51.44 141 PHE A N 1
ATOM 1109 C CA . PHE A 1 141 ? -1.776 8.780 -28.483 1.00 51.44 141 PHE A CA 1
ATOM 1110 C C . PHE A 1 141 ? -1.106 8.293 -29.764 1.00 51.44 141 PHE A C 1
ATOM 1112 O O . PHE A 1 141 ? -0.313 9.030 -30.332 1.00 51.44 141 PHE A O 1
ATOM 1119 N N . ARG A 1 142 ? -1.413 7.090 -30.261 1.00 51.19 142 ARG A N 1
ATOM 1120 C CA . ARG A 1 142 ? -0.751 6.539 -31.454 1.00 51.19 142 ARG A CA 1
ATOM 1121 C C . ARG A 1 142 ? -1.017 7.342 -32.743 1.00 51.19 142 ARG A C 1
ATOM 1123 O O . ARG A 1 142 ? -0.036 7.697 -33.397 1.00 51.19 142 ARG A O 1
ATOM 1130 N N . PRO A 1 143 ? -2.267 7.661 -33.135 1.00 57.53 143 PRO A N 1
ATOM 1131 C CA . PRO A 1 143 ? -2.514 8.449 -34.342 1.00 57.53 143 PRO A CA 1
ATOM 1132 C C . PRO A 1 143 ? -2.049 9.899 -34.177 1.00 57.53 143 PRO A C 1
ATOM 1134 O O . PRO A 1 143 ? -1.435 10.434 -35.093 1.00 57.53 143 PRO A O 1
ATOM 1137 N N . ALA A 1 144 ? -2.250 10.506 -33.002 1.00 59.62 144 ALA A N 1
ATOM 1138 C CA . ALA A 1 144 ? -1.795 11.866 -32.722 1.00 59.62 144 ALA A CA 1
ATOM 1139 C C . ALA A 1 144 ? -0.260 11.980 -32.762 1.00 59.62 144 ALA A C 1
ATOM 1141 O O . ALA A 1 144 ? 0.269 12.874 -33.413 1.00 59.62 144 ALA A O 1
ATOM 1142 N N . TRP A 1 145 ? 0.465 11.039 -32.147 1.00 55.47 145 TRP A N 1
ATOM 1143 C CA . TRP A 1 145 ? 1.931 10.986 -32.161 1.00 55.47 145 TRP A CA 1
ATOM 1144 C C . TRP A 1 145 ? 2.491 10.791 -33.574 1.00 55.47 145 TRP A C 1
ATOM 1146 O O . TRP A 1 145 ? 3.383 11.526 -33.990 1.00 55.47 145 TRP A O 1
ATOM 1156 N N . LEU A 1 146 ? 1.930 9.860 -34.356 1.00 57.50 146 LEU A N 1
ATOM 1157 C CA . LEU A 1 146 ? 2.345 9.649 -35.748 1.00 57.50 146 LEU A CA 1
ATOM 1158 C C . LEU A 1 146 ? 2.007 10.854 -36.644 1.00 57.50 146 LEU A C 1
ATOM 1160 O O . LEU A 1 146 ? 2.793 11.203 -37.523 1.00 57.50 146 LEU A O 1
ATOM 1164 N N . PHE A 1 147 ? 0.878 11.523 -36.400 1.00 60.78 147 PHE A N 1
ATOM 1165 C CA . PHE A 1 147 ? 0.485 12.748 -37.099 1.00 60.78 147 PHE A CA 1
ATOM 1166 C C . PHE A 1 147 ? 1.413 13.931 -36.772 1.00 60.78 147 PHE A C 1
ATOM 1168 O O . PHE A 1 147 ? 1.786 14.683 -37.673 1.00 60.78 147 PHE A O 1
ATOM 1175 N N . LEU A 1 148 ? 1.835 14.065 -35.510 1.00 57.03 148 LEU A N 1
ATOM 1176 C CA . LEU A 1 148 ? 2.776 15.092 -35.047 1.00 57.03 148 LEU A CA 1
ATOM 1177 C C . LEU A 1 148 ? 4.191 14.870 -35.619 1.00 57.03 148 LEU A C 1
ATOM 1179 O O . LEU A 1 148 ? 4.815 15.822 -36.082 1.00 57.03 148 LEU A O 1
ATOM 1183 N N . VAL A 1 149 ? 4.684 13.626 -35.660 1.00 53.59 149 VAL A N 1
ATOM 1184 C CA . VAL A 1 149 ? 6.040 13.296 -36.153 1.00 53.59 149 VAL A CA 1
ATOM 1185 C C . VAL A 1 149 ? 6.167 13.410 -37.684 1.00 53.59 149 VAL A C 1
ATOM 1187 O O . VAL A 1 149 ? 7.244 13.738 -38.183 1.00 53.59 149 VAL A O 1
ATOM 1190 N N . ASN A 1 150 ? 5.078 13.224 -38.444 1.00 56.41 150 ASN A N 1
ATOM 1191 C CA . ASN A 1 150 ? 5.075 13.366 -39.911 1.00 56.41 150 ASN A CA 1
ATOM 1192 C C . ASN A 1 150 ? 4.989 14.821 -40.417 1.00 56.41 150 ASN A C 1
ATOM 1194 O O . ASN A 1 150 ? 5.101 15.064 -41.621 1.00 56.41 150 ASN A O 1
ATOM 1198 N N . ARG A 1 151 ? 4.819 15.814 -39.534 1.00 58.69 151 ARG A N 1
ATOM 1199 C CA . ARG A 1 151 ? 4.814 17.241 -39.896 1.00 58.69 151 ARG A CA 1
ATOM 1200 C C . ARG A 1 151 ? 6.221 17.821 -39.699 1.00 58.69 151 ARG A C 1
ATOM 1202 O O . ARG A 1 151 ? 6.647 18.087 -38.580 1.00 58.69 151 ARG A O 1
ATOM 1209 N N . ARG A 1 152 ? 6.934 18.070 -40.807 1.00 53.59 152 ARG A N 1
ATOM 1210 C CA . ARG A 1 152 ? 8.324 18.585 -40.840 1.00 53.59 152 ARG A CA 1
ATOM 1211 C C . ARG A 1 152 ? 8.651 19.754 -39.886 1.00 53.59 152 ARG A C 1
ATOM 1213 O O . ARG A 1 152 ? 9.707 19.675 -39.265 1.00 53.59 152 ARG A O 1
ATOM 1220 N N . PRO A 1 153 ? 7.817 20.799 -39.712 1.00 57.50 153 PRO A N 1
ATOM 1221 C CA . PRO A 1 153 ? 8.177 21.908 -38.824 1.00 57.50 153 PRO A CA 1
ATOM 1222 C C . PRO A 1 153 ? 8.086 21.554 -37.331 1.00 57.50 153 PRO A C 1
ATOM 1224 O O . PRO A 1 153 ? 8.681 22.236 -36.505 1.00 57.50 153 PRO A O 1
ATOM 1227 N N . LEU A 1 154 ? 7.393 20.473 -36.957 1.00 49.84 154 LEU A N 1
ATOM 1228 C CA . LEU A 1 154 ? 7.193 20.122 -35.550 1.00 49.84 154 LEU A CA 1
ATOM 1229 C C . LEU A 1 154 ? 8.385 19.388 -34.920 1.00 49.84 154 LEU A C 1
ATOM 1231 O O . LEU A 1 154 ? 8.536 19.391 -33.701 1.00 49.84 154 LEU A O 1
ATOM 1235 N N . ARG A 1 155 ? 9.278 18.832 -35.751 1.00 50.72 155 ARG A N 1
ATOM 1236 C CA . ARG A 1 155 ? 10.594 18.326 -35.325 1.00 50.72 155 ARG A CA 1
ATOM 1237 C C . ARG A 1 155 ? 11.464 19.417 -34.692 1.00 50.72 155 ARG A C 1
ATOM 1239 O O . ARG A 1 155 ? 12.253 19.104 -33.812 1.00 50.72 155 ARG A O 1
ATOM 1246 N N . TRP A 1 156 ? 11.306 20.672 -35.119 1.00 51.50 156 TRP A N 1
ATOM 1247 C CA . TRP A 1 156 ? 12.026 21.823 -34.562 1.00 51.50 156 TRP A CA 1
ATOM 1248 C C . TRP A 1 156 ? 11.474 22.250 -33.193 1.00 51.50 156 TRP A C 1
ATOM 1250 O O . TRP A 1 156 ? 12.226 22.704 -32.338 1.00 51.50 156 TRP A O 1
ATOM 1260 N N . LEU A 1 157 ? 10.173 22.039 -32.955 1.00 50.91 157 LEU A N 1
ATOM 1261 C CA . LEU A 1 157 ? 9.498 22.394 -31.702 1.00 50.91 157 LEU A CA 1
ATOM 1262 C C . LEU A 1 157 ? 9.664 21.344 -30.586 1.00 50.91 157 LEU A C 1
ATOM 1264 O O . LEU A 1 157 ? 9.295 21.599 -29.443 1.00 50.91 157 LEU A O 1
ATOM 1268 N N . LEU A 1 158 ? 10.199 20.161 -30.907 1.00 49.69 158 LEU A N 1
ATOM 1269 C CA . LEU A 1 158 ? 10.444 19.062 -29.972 1.00 49.69 158 LEU A CA 1
ATOM 1270 C C . LEU A 1 158 ? 11.959 18.888 -29.735 1.00 49.69 158 LEU A C 1
ATOM 1272 O O . LEU A 1 158 ? 12.543 17.928 -30.237 1.00 49.69 158 LEU A O 1
ATOM 1276 N N . PRO A 1 159 ? 12.606 19.744 -28.917 1.00 45.03 159 PRO A N 1
ATOM 1277 C CA . PRO A 1 159 ? 14.030 19.628 -28.561 1.00 45.03 159 PRO A CA 1
ATOM 1278 C C . PRO A 1 159 ? 14.352 18.398 -27.687 1.00 45.03 159 PRO A C 1
ATOM 1280 O O . PRO A 1 159 ? 15.467 18.242 -27.205 1.00 45.03 159 PRO A O 1
ATOM 1283 N N . PHE A 1 160 ? 13.366 17.529 -27.461 1.00 48.97 160 PHE A N 1
ATOM 1284 C CA . PHE A 1 160 ? 13.403 16.391 -26.549 1.00 48.97 16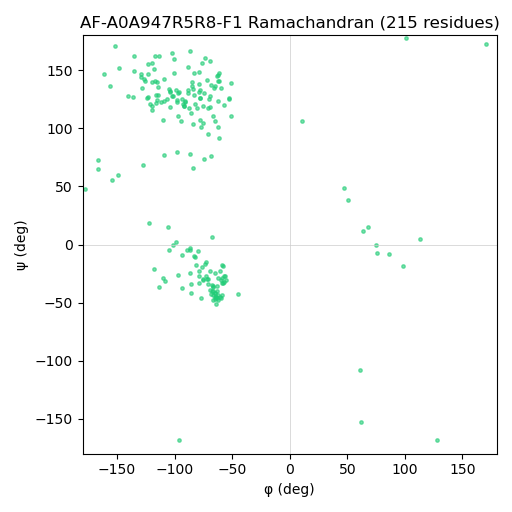0 PHE A CA 1
ATOM 1285 C C . PHE A 1 160 ? 13.127 15.060 -27.248 1.00 48.97 160 PHE A C 1
ATOM 1287 O O . PHE A 1 160 ? 12.784 14.097 -26.567 1.00 48.97 160 PHE A O 1
ATOM 1294 N N . MET A 1 161 ? 13.246 14.964 -28.581 1.00 52.53 161 MET A N 1
ATOM 1295 C CA . MET A 1 161 ? 13.362 13.633 -29.178 1.00 52.53 161 MET A CA 1
ATOM 1296 C C . MET A 1 161 ? 14.694 13.046 -28.713 1.00 52.53 161 MET A C 1
ATOM 1298 O O . MET A 1 161 ? 15.744 13.563 -29.085 1.00 52.53 161 MET A O 1
ATOM 1302 N N . PRO A 1 162 ? 14.674 12.024 -27.850 1.00 54.78 162 PRO A N 1
ATOM 1303 C CA . PRO A 1 162 ? 15.903 11.521 -27.275 1.00 54.78 162 PRO A CA 1
ATOM 1304 C C . PRO A 1 162 ? 16.701 10.809 -28.369 1.00 54.78 162 PRO A C 1
ATOM 1306 O O . PRO A 1 162 ? 16.180 9.906 -29.027 1.00 54.78 162 PRO A O 1
ATOM 1309 N N . ASP A 1 163 ? 17.954 11.223 -28.560 1.00 57.72 163 ASP A N 1
ATOM 1310 C CA . ASP A 1 163 ? 18.833 10.638 -29.569 1.00 57.72 163 ASP A CA 1
ATOM 1311 C C . ASP A 1 163 ? 18.893 9.118 -29.412 1.00 57.72 163 ASP A C 1
ATOM 1313 O O . ASP A 1 163 ? 19.205 8.583 -28.338 1.00 57.72 163 ASP A O 1
ATOM 1317 N N . ILE A 1 164 ? 18.580 8.418 -30.504 1.00 64.88 164 ILE A N 1
ATOM 1318 C CA . ILE A 1 164 ? 18.742 6.972 -30.580 1.00 64.88 164 ILE A CA 1
ATOM 1319 C C . ILE A 1 164 ? 20.236 6.715 -30.754 1.00 64.88 164 ILE A C 1
ATOM 1321 O O . ILE A 1 164 ? 20.794 6.905 -31.833 1.00 64.88 164 ILE A O 1
ATOM 1325 N N . ARG A 1 165 ? 20.895 6.279 -29.681 1.00 70.56 165 ARG A N 1
ATOM 1326 C CA . ARG A 1 165 ? 22.303 5.881 -29.713 1.00 70.56 165 ARG A CA 1
ATOM 1327 C C . ARG A 1 165 ? 22.396 4.390 -29.980 1.00 70.56 165 ARG A C 1
ATOM 1329 O O . ARG A 1 165 ? 21.900 3.590 -29.190 1.00 70.56 165 ARG A O 1
ATOM 1336 N N . VAL A 1 166 ? 23.039 4.015 -31.080 1.00 74.44 166 VAL A N 1
ATOM 1337 C CA . VAL A 1 166 ? 23.320 2.614 -31.404 1.00 74.44 166 VAL A CA 1
ATOM 1338 C C . VAL A 1 166 ? 24.749 2.291 -30.989 1.00 74.44 166 VAL A C 1
ATOM 1340 O O . VAL A 1 166 ? 25.685 2.966 -31.405 1.00 74.44 166 VAL A O 1
ATOM 1343 N N . VAL A 1 167 ? 24.915 1.264 -30.161 1.00 79.88 167 VAL A N 1
ATOM 1344 C CA . VAL A 1 167 ? 26.214 0.777 -29.693 1.00 79.88 167 VAL A CA 1
ATOM 1345 C C . VAL A 1 167 ? 26.436 -0.624 -30.247 1.00 79.88 167 VAL A C 1
ATOM 1347 O O . VAL A 1 167 ? 25.575 -1.493 -30.111 1.00 79.88 167 VAL A O 1
ATOM 1350 N N . SER A 1 168 ? 27.588 -0.843 -30.879 1.00 78.50 168 SER A N 1
ATOM 1351 C CA . SER A 1 168 ? 28.011 -2.160 -31.353 1.00 78.50 168 SER A CA 1
ATOM 1352 C C . SER A 1 168 ? 28.874 -2.853 -30.305 1.00 78.50 168 SER A C 1
ATOM 1354 O O . SER A 1 168 ? 29.905 -2.314 -29.904 1.00 78.50 168 SER A O 1
ATOM 1356 N N . PHE A 1 169 ? 28.494 -4.064 -29.917 1.00 79.44 169 PHE A N 1
ATOM 1357 C CA . PHE A 1 169 ? 29.279 -4.937 -29.054 1.00 79.44 169 PHE A CA 1
ATOM 1358 C C . PHE A 1 169 ? 29.864 -6.082 -29.883 1.00 79.44 169 PHE A C 1
ATOM 1360 O O . PHE A 1 169 ? 29.139 -6.802 -30.570 1.00 79.44 169 PHE A O 1
ATOM 1367 N N . ALA A 1 170 ? 31.184 -6.253 -29.827 1.00 76.50 170 ALA A N 1
ATOM 1368 C CA . ALA A 1 170 ? 31.852 -7.402 -30.429 1.00 76.50 170 ALA A CA 1
ATOM 1369 C C . ALA A 1 170 ? 31.726 -8.607 -29.484 1.00 76.50 170 ALA A C 1
ATOM 1371 O O . ALA A 1 170 ? 32.213 -8.559 -28.355 1.00 76.50 170 ALA A O 1
ATOM 1372 N N . ARG A 1 171 ? 31.058 -9.674 -29.933 1.00 78.38 171 ARG A N 1
ATOM 1373 C CA . ARG A 1 171 ? 30.997 -10.971 -29.245 1.00 78.38 171 ARG A CA 1
ATOM 1374 C C . ARG A 1 171 ? 31.714 -12.046 -30.070 1.00 78.38 171 ARG A C 1
ATOM 1376 O O . ARG A 1 171 ? 31.890 -11.848 -31.272 1.00 78.38 171 ARG A O 1
ATOM 1383 N N . PRO A 1 172 ? 32.082 -13.194 -29.467 1.00 70.31 172 PRO A N 1
ATOM 1384 C CA . PRO A 1 172 ? 32.699 -14.311 -30.192 1.00 70.31 172 PRO A CA 1
ATOM 1385 C C . PRO A 1 172 ? 31.860 -14.810 -31.381 1.00 70.31 172 PRO A C 1
ATOM 1387 O O . PRO A 1 172 ? 32.408 -15.231 -32.389 1.00 70.31 172 PRO A O 1
ATOM 1390 N N . GLU A 1 173 ? 30.532 -14.702 -31.279 1.00 67.44 173 GLU A N 1
ATOM 1391 C CA . GLU A 1 173 ? 29.554 -15.123 -32.297 1.00 67.44 173 GLU A CA 1
ATOM 1392 C C . GLU A 1 173 ? 29.260 -14.040 -33.359 1.00 67.44 173 GLU A C 1
ATOM 1394 O O . GLU A 1 173 ? 28.491 -14.269 -34.288 1.00 67.44 173 GLU A O 1
ATOM 1399 N N . GLY A 1 174 ? 29.854 -12.846 -33.230 1.00 74.62 174 GLY A N 1
ATOM 1400 C CA . GLY A 1 174 ? 29.727 -11.734 -34.175 1.00 74.62 174 GLY A CA 1
ATOM 1401 C C . GLY A 1 174 ? 29.317 -10.404 -33.528 1.00 74.62 174 GLY A C 1
ATOM 1402 O O . GLY A 1 174 ? 29.372 -10.223 -32.310 1.00 74.62 174 GLY A O 1
ATOM 1403 N N . LYS A 1 175 ? 28.943 -9.419 -34.354 1.00 76.31 175 LYS A N 1
ATOM 1404 C CA . LYS A 1 175 ? 28.627 -8.050 -33.901 1.00 76.31 175 LYS A CA 1
ATOM 1405 C C . LYS A 1 175 ? 27.164 -7.936 -33.460 1.00 76.31 175 LYS A C 1
ATOM 1407 O O . LYS A 1 175 ? 26.264 -7.997 -34.293 1.00 76.31 175 LYS A O 1
ATOM 1412 N N . GLU A 1 176 ? 26.931 -7.711 -32.170 1.00 81.81 176 GLU A N 1
ATOM 1413 C CA . GLU A 1 176 ? 25.611 -7.393 -31.612 1.00 81.81 176 GLU A CA 1
ATOM 1414 C C . GLU A 1 176 ? 25.396 -5.872 -31.661 1.00 81.81 176 GLU A C 1
ATOM 1416 O O . GLU A 1 176 ? 26.256 -5.111 -31.218 1.00 81.81 176 GLU A O 1
ATOM 1421 N N . LEU A 1 177 ? 24.259 -5.402 -32.180 1.00 79.38 177 LEU A N 1
ATOM 1422 C CA . LEU A 1 177 ? 23.901 -3.979 -32.132 1.00 79.38 177 LEU A CA 1
ATOM 1423 C C . LEU A 1 177 ? 22.826 -3.747 -31.075 1.00 79.38 177 LEU A C 1
ATOM 1425 O O . LEU A 1 177 ? 21.823 -4.452 -31.028 1.00 79.38 177 LEU A O 1
ATOM 1429 N N . GLN A 1 178 ? 23.000 -2.728 -30.242 1.00 83.81 178 GLN A N 1
ATOM 1430 C CA . GLN A 1 178 ? 22.026 -2.343 -29.226 1.00 83.81 178 GLN A CA 1
ATOM 1431 C C . GLN A 1 178 ? 21.639 -0.878 -29.408 1.00 83.81 178 GLN A C 1
ATOM 1433 O O . GLN A 1 178 ? 22.502 -0.007 -29.447 1.00 83.81 178 GLN A O 1
ATOM 1438 N N . ALA A 1 179 ? 20.342 -0.599 -29.519 1.00 78.25 179 ALA A N 1
ATOM 1439 C CA . ALA A 1 179 ? 19.810 0.750 -29.662 1.00 78.25 179 ALA A CA 1
ATOM 1440 C C . ALA A 1 179 ? 19.266 1.251 -28.322 1.00 78.25 179 ALA A C 1
ATOM 1442 O O . ALA A 1 179 ? 18.423 0.603 -27.694 1.00 78.25 179 ALA A O 1
ATOM 1443 N N . PHE A 1 180 ? 19.723 2.428 -27.911 1.00 70.25 180 PHE A N 1
ATOM 1444 C CA . PHE A 1 180 ? 19.361 3.084 -26.665 1.00 70.25 180 PHE A CA 1
ATOM 1445 C C . PHE A 1 180 ? 18.655 4.405 -26.929 1.00 70.25 180 PHE A C 1
ATOM 1447 O O . PHE A 1 180 ? 19.065 5.180 -27.786 1.00 70.25 180 PHE A O 1
ATOM 1454 N N . ILE A 1 181 ? 17.642 4.688 -26.118 1.00 67.38 181 ILE A N 1
ATOM 1455 C CA . ILE A 1 181 ? 17.037 6.008 -25.980 1.00 67.38 181 ILE A CA 1
ATOM 1456 C C . ILE A 1 181 ? 17.420 6.531 -24.593 1.00 67.38 181 ILE A C 1
ATOM 1458 O O . ILE A 1 181 ? 16.944 6.034 -23.567 1.00 67.38 181 ILE A O 1
ATOM 1462 N N . GLY A 1 182 ? 18.327 7.509 -24.541 1.00 68.38 182 GLY A N 1
ATOM 1463 C CA . GLY A 1 182 ? 18.901 7.982 -23.279 1.00 68.38 182 GLY A CA 1
ATOM 1464 C C . GLY A 1 182 ? 19.659 6.867 -22.545 1.00 68.38 182 GLY A C 1
ATOM 1465 O O . GLY A 1 182 ? 20.747 6.485 -22.976 1.00 68.38 182 GLY A O 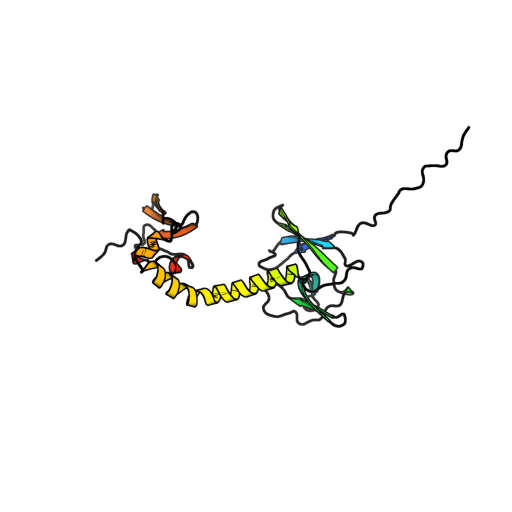1
ATOM 1466 N N . LYS A 1 183 ? 19.085 6.368 -21.438 1.00 66.19 183 LYS A N 1
ATOM 1467 C CA . LYS A 1 183 ? 19.596 5.237 -20.630 1.00 66.19 183 LYS A CA 1
ATOM 1468 C C . LYS A 1 183 ? 18.817 3.929 -20.816 1.00 66.19 183 LYS A C 1
ATOM 1470 O O . LYS A 1 183 ? 19.164 2.916 -20.217 1.00 66.19 183 LYS A O 1
ATOM 1475 N N . TYR A 1 184 ? 17.733 3.954 -21.587 1.00 65.38 184 TYR A N 1
ATOM 1476 C CA . TYR A 1 184 ? 16.851 2.805 -21.758 1.00 65.38 184 TYR A CA 1
ATOM 1477 C C . TYR A 1 184 ? 17.235 2.044 -23.019 1.00 65.38 184 TYR A C 1
ATOM 1479 O O . TYR A 1 184 ? 17.389 2.642 -24.080 1.00 65.38 184 TYR A O 1
ATOM 1487 N N . LEU A 1 185 ? 17.381 0.726 -22.905 1.00 73.25 185 LEU A N 1
ATOM 1488 C CA . LEU A 1 185 ? 17.589 -0.154 -24.048 1.00 73.25 185 LEU A CA 1
ATOM 1489 C C . LEU A 1 185 ? 16.258 -0.385 -24.767 1.00 73.25 185 LEU A C 1
ATOM 1491 O O . LEU A 1 185 ? 15.277 -0.831 -24.169 1.00 73.25 185 LEU A O 1
ATOM 1495 N N . VAL A 1 186 ? 16.246 -0.111 -26.063 1.00 72.38 186 VAL A N 1
ATOM 1496 C CA . VAL A 1 186 ? 15.032 -0.033 -26.875 1.00 72.38 186 VAL A CA 1
ATOM 1497 C C . VAL A 1 186 ? 14.986 -1.146 -27.916 1.00 72.38 186 VAL A C 1
ATOM 1499 O O . VAL A 1 186 ? 13.920 -1.721 -28.134 1.00 72.38 186 VAL A O 1
ATOM 1502 N N . ALA A 1 187 ? 16.125 -1.529 -28.492 1.00 75.81 187 ALA A N 1
ATOM 1503 C CA . ALA A 1 187 ? 16.200 -2.655 -29.419 1.00 75.81 187 ALA A CA 1
ATOM 1504 C C . ALA A 1 187 ? 17.553 -3.368 -29.326 1.00 75.81 187 ALA A C 1
ATOM 1506 O O . ALA A 1 187 ? 18.564 -2.744 -28.997 1.00 75.81 187 ALA A O 1
ATOM 1507 N N . ARG A 1 188 ? 17.578 -4.666 -29.639 1.00 79.81 188 ARG A N 1
ATOM 1508 C CA . ARG A 1 188 ? 18.812 -5.436 -29.856 1.00 79.81 188 ARG A CA 1
ATOM 1509 C C . ARG A 1 188 ? 18.757 -6.134 -31.208 1.00 79.81 188 ARG A C 1
ATOM 1511 O O . ARG A 1 188 ? 17.705 -6.639 -31.576 1.00 79.81 188 ARG A O 1
ATOM 1518 N N . ARG A 1 189 ? 19.883 -6.206 -31.906 1.00 78.06 189 ARG A N 1
ATOM 1519 C CA . ARG A 1 189 ? 20.083 -7.027 -33.099 1.00 78.06 189 ARG A CA 1
ATOM 1520 C C . ARG A 1 189 ? 21.201 -8.014 -32.807 1.00 78.06 189 ARG A C 1
ATOM 1522 O O . ARG A 1 189 ? 22.332 -7.598 -32.541 1.00 78.06 189 ARG A O 1
ATOM 1529 N N . PHE A 1 190 ? 20.868 -9.299 -32.809 1.00 75.62 190 PHE A N 1
ATOM 1530 C CA . PHE A 1 190 ? 21.845 -10.362 -32.602 1.00 75.62 190 PHE A CA 1
ATOM 1531 C C . PHE A 1 190 ? 22.679 -10.586 -33.872 1.00 75.62 190 PHE A C 1
ATOM 1533 O O . PHE A 1 190 ? 22.212 -10.263 -34.963 1.00 75.62 190 PHE A O 1
ATOM 1540 N N . PRO A 1 191 ? 23.901 -11.136 -33.760 1.00 66.50 191 PRO A N 1
ATOM 1541 C CA . PRO A 1 191 ? 24.773 -11.349 -34.916 1.00 66.50 191 PRO A CA 1
ATOM 1542 C C . PRO A 1 191 ? 24.167 -12.248 -36.002 1.00 66.50 191 PRO A C 1
ATOM 1544 O O . PRO A 1 191 ? 24.424 -12.032 -37.182 1.00 66.50 191 PRO A O 1
ATOM 1547 N N . SER A 1 192 ? 23.350 -13.223 -35.598 1.00 65.25 192 SER A N 1
ATOM 1548 C CA . SER A 1 192 ? 22.662 -14.185 -36.465 1.00 65.25 192 SER A CA 1
ATOM 1549 C C . SER A 1 192 ? 21.315 -13.691 -37.006 1.00 65.25 192 SER A C 1
ATOM 1551 O O . SER A 1 192 ? 20.693 -14.389 -37.802 1.00 65.25 192 SER A O 1
ATOM 1553 N N . GLU A 1 193 ? 20.851 -12.509 -36.587 1.00 65.06 193 GLU A N 1
ATOM 1554 C CA . GLU A 1 193 ? 19.535 -11.976 -36.944 1.00 65.06 193 GLU A CA 1
ATOM 1555 C C . GLU A 1 193 ? 19.670 -10.682 -37.765 1.00 65.06 193 GLU A C 1
ATOM 1557 O O . GLU A 1 193 ? 20.354 -9.718 -37.395 1.00 65.06 193 GLU A O 1
ATOM 1562 N N . THR A 1 194 ? 18.984 -10.644 -38.905 1.00 62.72 194 THR A N 1
ATOM 1563 C CA . THR A 1 194 ? 18.822 -9.437 -39.730 1.00 62.72 194 THR A CA 1
ATOM 1564 C C . THR A 1 194 ? 17.807 -8.465 -39.127 1.00 62.72 194 THR A C 1
ATOM 1566 O O . THR A 1 194 ? 17.848 -7.269 -39.415 1.00 62.72 194 THR A O 1
ATOM 1569 N N . GLU A 1 195 ? 16.942 -8.944 -38.231 1.00 63.94 195 GLU A N 1
ATOM 1570 C CA . GLU A 1 195 ? 15.867 -8.162 -37.631 1.00 63.94 195 GLU A CA 1
ATOM 1571 C C . GLU A 1 195 ? 16.201 -7.659 -36.220 1.00 63.94 195 GLU A C 1
ATOM 1573 O O . GLU A 1 195 ? 16.900 -8.291 -35.427 1.00 63.94 195 GLU A O 1
ATOM 1578 N N . TRP A 1 196 ? 15.671 -6.483 -35.887 1.00 68.75 196 TRP A N 1
ATOM 1579 C CA . TRP A 1 196 ? 15.794 -5.904 -34.555 1.00 68.75 196 TRP A CA 1
ATOM 1580 C C . TRP A 1 196 ? 14.744 -6.497 -33.612 1.00 68.75 196 TRP A C 1
ATOM 1582 O O . TRP A 1 196 ? 13.542 -6.301 -33.791 1.00 68.75 196 TRP A O 1
ATOM 1592 N N . ARG A 1 197 ? 15.183 -7.125 -32.519 1.00 71.31 197 ARG A N 1
ATOM 1593 C CA . ARG A 1 197 ? 14.305 -7.490 -31.405 1.00 71.31 197 ARG A CA 1
ATOM 1594 C C . ARG A 1 197 ? 13.993 -6.258 -30.559 1.00 71.31 197 ARG A C 1
ATOM 1596 O O . ARG A 1 197 ? 14.792 -5.803 -29.735 1.00 71.31 197 ARG A O 1
ATOM 1603 N N . LEU A 1 198 ? 12.800 -5.720 -30.778 1.00 68.62 198 LEU A N 1
ATOM 1604 C CA . LEU A 1 198 ? 12.216 -4.612 -30.025 1.00 68.62 198 LEU A CA 1
ATOM 1605 C C . LEU A 1 198 ? 11.524 -5.133 -28.758 1.00 68.62 198 LEU A C 1
ATOM 1607 O O . LEU A 1 198 ? 10.823 -6.146 -28.774 1.00 68.62 198 LEU A O 1
ATOM 1611 N N . ASN A 1 199 ? 11.674 -4.415 -27.646 1.00 59.34 199 ASN A N 1
ATOM 1612 C CA . ASN A 1 199 ? 10.829 -4.633 -26.479 1.00 59.34 199 ASN A CA 1
ATOM 1613 C C . ASN A 1 199 ? 9.377 -4.173 -26.774 1.00 59.34 199 ASN A C 1
ATOM 1615 O O . ASN A 1 199 ? 9.114 -3.366 -27.668 1.00 59.34 199 ASN A O 1
ATOM 1619 N N . ARG A 1 200 ? 8.391 -4.693 -26.031 1.00 54.44 200 ARG A N 1
ATOM 1620 C CA . ARG A 1 200 ? 6.960 -4.427 -26.302 1.00 54.44 200 ARG A CA 1
ATOM 1621 C C . ARG A 1 200 ? 6.611 -2.925 -26.307 1.00 54.44 200 ARG A C 1
ATOM 1623 O O . ARG A 1 200 ? 5.664 -2.531 -26.981 1.00 54.44 200 ARG A O 1
ATOM 1630 N N . PHE A 1 201 ? 7.363 -2.097 -25.582 1.00 51.38 201 PHE A N 1
ATOM 1631 C CA . PHE A 1 201 ? 7.159 -0.648 -25.511 1.00 51.38 201 PHE A CA 1
ATOM 1632 C C . PHE A 1 201 ? 7.851 0.113 -26.648 1.00 51.38 201 PHE A C 1
ATOM 1634 O O . PHE A 1 201 ? 7.317 1.105 -27.139 1.00 51.38 201 PHE A O 1
ATOM 1641 N N . SER A 1 202 ? 9.006 -0.353 -27.113 1.00 54.31 202 SER A N 1
ATOM 1642 C CA . SER A 1 202 ? 9.785 0.299 -28.161 1.00 54.31 202 SER A CA 1
ATOM 1643 C C . SER A 1 202 ? 9.197 0.121 -29.549 1.00 54.31 202 SER A C 1
ATOM 1645 O O . SER A 1 202 ? 9.273 1.043 -30.361 1.00 54.31 202 SER A O 1
ATOM 1647 N N . ARG A 1 203 ? 8.505 -1.000 -29.778 1.00 58.22 203 ARG A N 1
ATOM 1648 C CA . ARG A 1 203 ? 7.708 -1.245 -30.990 1.00 58.22 203 ARG A CA 1
ATOM 1649 C C . ARG A 1 203 ? 6.603 -0.204 -31.212 1.00 58.22 203 ARG A C 1
ATOM 1651 O O . ARG A 1 203 ? 6.061 -0.094 -32.306 1.00 58.22 203 ARG A O 1
ATOM 1658 N N . LEU A 1 204 ? 6.241 0.543 -30.167 1.00 51.66 204 LEU A N 1
ATOM 1659 C CA . LEU A 1 204 ? 5.224 1.591 -30.219 1.00 51.66 204 LEU A CA 1
ATOM 1660 C C . LEU A 1 204 ? 5.787 2.958 -30.645 1.00 51.66 204 LEU A C 1
ATOM 1662 O O . LEU A 1 204 ? 5.028 3.792 -31.128 1.00 51.66 204 LEU A O 1
ATOM 1666 N N . MET A 1 205 ? 7.089 3.193 -30.440 1.00 46.69 205 MET A N 1
ATOM 1667 C CA . MET A 1 205 ? 7.722 4.511 -30.600 1.00 46.69 205 MET A CA 1
ATOM 1668 C C . MET A 1 205 ? 8.662 4.598 -31.802 1.00 46.69 205 MET A C 1
ATOM 1670 O O . MET A 1 205 ? 8.820 5.677 -32.366 1.00 46.69 205 MET A O 1
ATOM 1674 N N . ILE A 1 206 ? 9.273 3.482 -32.200 1.00 55.47 206 ILE A N 1
ATOM 1675 C CA . ILE A 1 206 ? 10.211 3.423 -33.321 1.00 55.47 206 ILE A CA 1
ATOM 1676 C C . ILE A 1 206 ? 9.565 2.615 -34.442 1.00 55.47 206 ILE A C 1
ATOM 1678 O O . ILE A 1 206 ? 9.198 1.458 -34.241 1.00 55.47 206 ILE A O 1
ATOM 1682 N N . ARG A 1 207 ? 9.432 3.217 -35.629 1.00 53.12 207 ARG A N 1
ATOM 1683 C CA . ARG A 1 207 ? 9.157 2.448 -36.845 1.00 53.12 207 ARG A CA 1
ATOM 1684 C C . ARG A 1 207 ? 10.454 1.737 -37.253 1.00 53.12 207 ARG A C 1
ATOM 1686 O O . ARG A 1 207 ? 11.518 2.353 -37.300 1.00 53.12 207 ARG A O 1
ATOM 1693 N N . GLU A 1 208 ? 10.360 0.435 -37.511 1.00 54.88 208 GLU A N 1
ATOM 1694 C CA . GLU A 1 208 ? 11.487 -0.441 -37.878 1.00 54.88 208 GLU A CA 1
ATOM 1695 C C . GLU A 1 208 ? 12.241 0.036 -39.145 1.00 54.88 208 GLU A C 1
ATOM 1697 O O . GLU A 1 208 ? 13.397 -0.322 -39.344 1.00 54.88 208 GLU A O 1
ATOM 1702 N N . ASP A 1 209 ? 11.625 0.893 -39.969 1.00 54.41 209 ASP A N 1
ATOM 1703 C CA . ASP A 1 209 ? 12.164 1.481 -41.207 1.00 54.41 209 ASP A CA 1
ATOM 1704 C C . ASP A 1 209 ? 13.242 2.566 -40.999 1.00 54.41 209 ASP A C 1
ATOM 1706 O O . ASP A 1 209 ? 13.960 2.904 -41.942 1.00 54.41 209 ASP A O 1
ATOM 1710 N N . HIS A 1 210 ? 13.389 3.098 -39.782 1.00 53.34 210 HIS A N 1
ATOM 1711 C CA . HIS A 1 210 ? 14.368 4.142 -39.455 1.00 53.34 210 HIS A CA 1
ATOM 1712 C C . HIS A 1 210 ? 15.623 3.627 -38.733 1.00 53.34 210 HIS A C 1
ATOM 1714 O O . HIS A 1 210 ? 16.510 4.425 -38.419 1.00 53.34 210 HIS A O 1
ATOM 1720 N N . LEU A 1 211 ? 15.724 2.322 -38.460 1.00 57.69 211 LEU A N 1
ATOM 1721 C CA . LEU A 1 211 ? 16.903 1.745 -37.816 1.00 57.69 211 LEU A CA 1
ATOM 1722 C C . LEU A 1 211 ? 18.000 1.455 -38.860 1.00 57.69 211 LEU A C 1
ATOM 1724 O O . LEU A 1 211 ? 17.725 0.809 -39.874 1.00 57.69 211 LEU A O 1
ATOM 1728 N N . PRO A 1 212 ? 19.248 1.913 -38.640 1.00 55.19 212 PRO A N 1
ATOM 1729 C CA . PRO A 1 212 ? 20.345 1.651 -39.566 1.00 55.19 212 PRO A CA 1
ATOM 1730 C C . PRO A 1 212 ? 20.651 0.147 -39.627 1.00 55.19 212 PRO A C 1
ATOM 1732 O O . PRO A 1 212 ? 20.708 -0.524 -38.594 1.00 55.19 212 PRO A O 1
ATOM 1735 N N . GLY A 1 213 ? 20.853 -0.375 -40.842 1.00 54.09 213 GLY A N 1
ATOM 1736 C CA . GLY A 1 213 ? 21.190 -1.785 -41.089 1.00 54.09 213 GLY A CA 1
ATOM 1737 C C . GLY A 1 213 ? 20.123 -2.614 -41.809 1.00 54.09 213 GLY A C 1
ATOM 1738 O O . GLY A 1 213 ? 20.329 -3.810 -41.976 1.00 54.09 213 GLY A O 1
ATOM 1739 N N . ARG A 1 214 ? 19.013 -2.015 -42.258 1.00 43.41 214 ARG A N 1
ATOM 1740 C CA . ARG A 1 214 ? 18.158 -2.638 -43.276 1.00 43.41 214 ARG A CA 1
ATOM 1741 C C . ARG A 1 214 ? 18.752 -2.304 -44.644 1.00 43.41 214 ARG A C 1
ATOM 1743 O O . ARG A 1 214 ? 18.651 -1.156 -45.078 1.00 43.41 214 ARG A O 1
ATOM 1750 N N . GLU A 1 215 ? 19.423 -3.260 -45.281 1.00 44.25 215 GLU A N 1
ATOM 1751 C CA . GLU A 1 215 ? 19.701 -3.152 -46.715 1.00 44.25 215 GLU A CA 1
ATOM 1752 C C . GLU A 1 215 ? 18.346 -2.996 -47.415 1.00 44.25 215 GLU A C 1
ATOM 1754 O O . GLU A 1 215 ? 17.422 -3.779 -47.191 1.00 44.25 215 GLU A O 1
ATOM 1759 N N . ARG A 1 216 ? 18.173 -1.877 -48.126 1.00 39.88 216 ARG A N 1
ATOM 1760 C CA . ARG A 1 216 ? 17.002 -1.671 -48.974 1.00 39.88 216 ARG A CA 1
ATOM 1761 C C . ARG A 1 216 ? 17.259 -2.482 -50.236 1.00 39.88 216 ARG A C 1
ATOM 1763 O O . ARG A 1 216 ? 18.121 -2.084 -51.015 1.00 39.88 216 ARG A O 1
ATOM 1770 N N . GLU A 1 217 ? 16.557 -3.595 -50.385 1.00 34.91 217 GLU A N 1
ATOM 1771 C CA . GLU A 1 217 ? 16.254 -4.139 -51.712 1.00 34.91 217 GLU A CA 1
ATOM 1772 C C . GLU A 1 217 ? 15.247 -3.228 -52.426 1.00 34.91 217 GLU A C 1
ATOM 1774 O O . GLU A 1 217 ? 14.336 -2.695 -51.739 1.00 34.91 217 GLU A O 1
#

Solvent-accessible surface area (backbone atoms only — not comparable to full-atom values): 12912 Å² total; per-residue (Å²): 139,83,84,94,81,84,87,87,86,80,82,79,81,74,82,67,79,69,71,42,80,46,77,42,77,56,67,46,36,28,88,87,43,55,62,70,26,35,31,36,26,36,58,69,83,83,58,79,87,46,40,22,25,39,34,32,29,59,38,90,92,75,68,45,80,43,62,30,30,26,73,40,69,56,95,72,34,34,34,38,26,29,72,54,44,92,60,63,54,92,62,71,42,44,74,86,56,47,67,18,38,42,48,32,38,36,52,97,93,44,76,44,78,44,64,39,31,70,64,24,42,48,55,51,51,52,49,56,49,48,56,54,47,60,65,52,38,64,69,62,47,49,60,53,52,54,55,50,71,71,37,76,75,49,62,73,76,45,92,73,70,63,63,76,47,74,47,78,44,85,48,100,85,37,60,30,40,37,33,23,45,79,92,43,82,36,33,37,24,50,54,93,43,89,57,71,53,54,44,88,71,35,62,74,77,50,66,80,89,76,53,91,77,69,81,81,128

Sequence (217 aa):
MPSADKKMSSEKQDKGLQKKTVIYKGPSMNPFFQDLDFFEIIPYNRETIQAGDVVVFVSPDTGDQVAHRVISVKNGGIRTKGDNNREKDSFVLRAMDIAGKVVFRTRMNKTCQVHGGAQGIFLHTIWQTWLVLSGMGRFLFRPAWLFLVNRRPLRWLLPFMPDIRVVSFARPEGKELQAFIGKYLVARRFPSETEWRLNRFSRLMIREDHLPGRERE

Foldseek 3Di:
DDDPPPDPPDPPPPPDQDWDKDFAADDLQPPVDDHRKIFTWGQPPVPDDAQLWWFWFQDPVPRDTHIFGFHDADPQWTWTGRLNDPDTDPDTDGSVRTPGTGQWIDDPNDIDGRDGHPVSVVVSVVVVVVVVCVVVCLPVVQVVVVVQVPDVVSVVVCPPQFDFDWDWDQDPLGIKIWTDRPPDTAWIDDRPHQAIDGDPVSVRPDDSVPDPRPDDD

pLDDT: mean 73.07, std 18.61, range [34.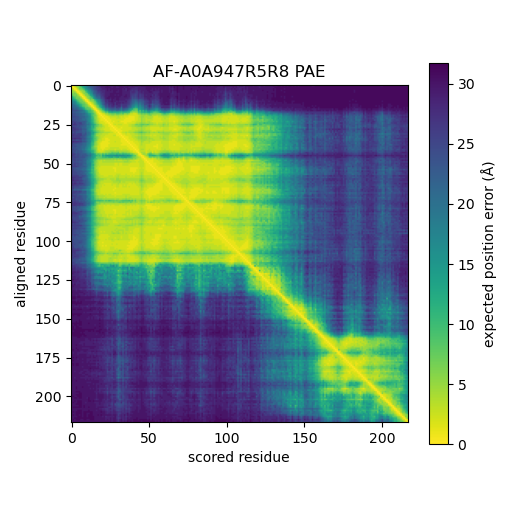91, 95.94]

Radius of gyration: 27.75 Å; Cα contacts (8 Å, |Δi|>4): 318; chains: 1; bounding box: 55×40×110 Å

Mean predicted aligned error: 17.77 Å

Nearest PDB structures (foldseek):
  4wvj-assembly1_A  TM=8.286E-01  e=1.095E-03  Escherichia coli K-12
  4wvh-assembly1_A  TM=8.135E-01  e=1.448E-03  Escherichia coli K-12
  4wvi-assembly1_A  TM=8.242E-01  e=2.142E-03  Escherichia coli K-12
  6khi-assembly1_S  TM=7.372E-01  e=1.683E-01  Thermosynechococcus vestitus BP-1
  6hum-assembly1_S  TM=6.616E-01  e=3.114E-01  Thermosynechococcus vestitus BP-1